Protein AF-A0A356J3W3-F1 (afdb_monomer_lite)

Foldseek 3Di:
DPPLLVLLCVLLQQDPPPVPDPDDDPPPVVVVVVVVVVVVVVVVVVVVVVVVVVVVVVVVVVVVVVVVVVVLVVVLLVPDDPVCNPDDVVVSVVVSVVVVVVVVVVVVVVVVVVVVVVVVVVVVVVVLLSVLSVVLSVVVCLFQPCLSVQLSVDDDSVVLSVVLCVVVVVQSNVCSVQSPNLSSVLSQQVSCVVVVHGGRGNPDPPDPRDDPVCPDDDDQPQVQDQPAQAEPVRLVVQLVVLVVCVSSVVDDPVSSVVNVVRSVVCVVVVSYD

Secondary structure (DSSP, 8-state):
--HHHHHHHIIIIIS-------------HHHHHHHHHHHHHHHHHHHHHHHHHHHHHHHHHHHHHHHHHHHHHHHHHHTS-HHHHTS-HHHHHHHHHHHHHHHHHHHHHHHHHHHHHHHHHHHHHHHHHHHHHHHHHHHHHHHSTTHHHHHHS-SHHHHHHHHHHHHHHHHHHHHHHTT-HHHHHHHHHHHHHHTT-PPP--S--S--PPPTT--S------TT-TT--B-HHHHHHHHHHHHHHHHTTSS-HHHHHHHHHHHHHHHHTT-B-

Sequence (273 aa):
MNEETQKAVEALGGGDASAKPMGGDAVDYKTECEKLQKQLQGERVESGRLKKANEENAALRKRLEELEARLGTEEALESLPENLRELPDDYKQGAAALAKHMVDKANAERDEKLREMEARFEADEKRRRVEAMGSFVRRIETSFPGFVASIGAGGDKQTAWANYQRHNAATIKAALADSDFDTLAYHIRQFYSSLGLDAPSGAQDGSAAPDPRSIGGGETHIPGGPGRTYTAEEYKRTLDEAQTKFQNHQLSYKDYSAICSELTNAYREGRVK

pLDDT: mean 72.52, std 14.23, range [31.94, 89.19]

Structure (mmCIF, N/CA/C/O backbone):
data_AF-A0A356J3W3-F1
#
_entry.id   AF-A0A356J3W3-F1
#
loop_
_atom_site.group_PDB
_atom_site.id
_atom_site.type_symbol
_atom_site.label_atom_id
_atom_site.label_alt_id
_atom_site.label_comp_id
_atom_site.label_asym_id
_atom_site.label_entity_id
_atom_site.label_seq_id
_atom_site.pdbx_PDB_ins_code
_atom_site.Cartn_x
_atom_site.Cartn_y
_atom_site.Cartn_z
_atom_site.occupancy
_atom_site.B_iso_or_equiv
_atom_site.auth_seq_id
_atom_site.auth_comp_id
_atom_site.auth_asym_id
_atom_site.auth_atom_id
_atom_site.pdbx_PDB_model_num
ATOM 1 N N . MET A 1 1 ? 12.428 -8.521 2.808 1.00 59.06 1 MET A N 1
ATOM 2 C CA . MET A 1 1 ? 12.835 -8.283 1.408 1.00 59.06 1 MET A CA 1
ATOM 3 C C . MET A 1 1 ? 14.267 -8.760 1.286 1.00 59.06 1 MET A C 1
ATOM 5 O O . MET A 1 1 ? 15.024 -8.469 2.202 1.00 59.06 1 MET A O 1
ATOM 9 N N . ASN A 1 2 ? 14.617 -9.553 0.267 1.00 76.62 2 ASN A N 1
ATOM 10 C CA . ASN A 1 2 ? 16.027 -9.890 0.038 1.00 76.62 2 ASN A CA 1
ATOM 11 C C . ASN A 1 2 ? 16.761 -8.620 -0.428 1.00 76.62 2 ASN A C 1
ATOM 13 O O . ASN A 1 2 ? 16.178 -7.837 -1.183 1.00 76.62 2 ASN A O 1
ATOM 17 N N . GLU A 1 3 ? 18.005 -8.416 0.007 1.00 77.31 3 GLU A N 1
ATOM 18 C CA . GLU A 1 3 ? 18.802 -7.221 -0.311 1.00 77.31 3 GLU A CA 1
ATOM 19 C C . GLU A 1 3 ? 18.925 -6.992 -1.822 1.00 77.31 3 GLU A C 1
ATOM 21 O O . GLU A 1 3 ? 18.935 -5.854 -2.280 1.00 77.31 3 GLU A O 1
ATOM 26 N N . GLU A 1 4 ? 18.962 -8.065 -2.611 1.00 77.94 4 GLU A N 1
ATOM 27 C CA . GLU A 1 4 ? 19.026 -7.997 -4.074 1.00 77.94 4 GLU A CA 1
ATOM 28 C C . GLU A 1 4 ? 17.754 -7.409 -4.692 1.00 77.94 4 GLU A C 1
ATOM 30 O O . GLU A 1 4 ? 17.826 -6.547 -5.564 1.00 77.94 4 GLU A O 1
ATOM 35 N N . THR A 1 5 ? 16.578 -7.828 -4.216 1.00 78.50 5 THR A N 1
ATOM 36 C CA . THR A 1 5 ? 15.293 -7.283 -4.676 1.00 78.50 5 THR A CA 1
ATOM 37 C C . THR A 1 5 ? 15.152 -5.824 -4.266 1.00 78.50 5 THR A C 1
ATOM 39 O O . THR A 1 5 ? 14.664 -5.015 -5.046 1.00 78.50 5 THR A O 1
ATOM 42 N N . GLN A 1 6 ? 15.613 -5.473 -3.066 1.00 81.06 6 GLN A N 1
ATOM 43 C CA . GLN A 1 6 ? 15.571 -4.096 -2.597 1.00 81.06 6 GLN A CA 1
ATOM 44 C C . GLN A 1 6 ? 16.473 -3.187 -3.440 1.00 81.06 6 GLN A C 1
ATOM 46 O O . GLN A 1 6 ? 16.004 -2.175 -3.955 1.00 81.06 6 GLN A O 1
ATOM 51 N N . LYS A 1 7 ? 17.726 -3.594 -3.674 1.00 82.19 7 LYS A N 1
ATOM 52 C CA . LYS A 1 7 ? 18.666 -2.869 -4.546 1.00 82.19 7 LYS A CA 1
ATOM 53 C C . LYS A 1 7 ? 18.136 -2.735 -5.974 1.00 82.19 7 LYS A C 1
ATOM 55 O O . LYS A 1 7 ? 18.299 -1.687 -6.591 1.00 82.19 7 LYS A O 1
ATOM 60 N N . ALA A 1 8 ? 17.470 -3.768 -6.491 1.00 80.56 8 ALA A N 1
ATOM 61 C CA . ALA A 1 8 ? 16.828 -3.728 -7.800 1.00 80.56 8 ALA A CA 1
ATOM 62 C C . ALA A 1 8 ? 15.691 -2.696 -7.862 1.00 80.56 8 ALA A C 1
ATOM 64 O O . ALA A 1 8 ? 15.640 -1.898 -8.793 1.00 80.56 8 ALA A O 1
ATOM 65 N N . VAL A 1 9 ? 14.804 -2.675 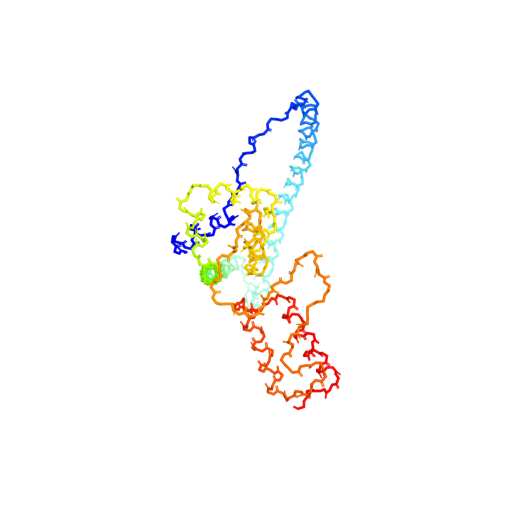-6.864 1.00 81.56 9 VAL A N 1
ATOM 66 C CA . VAL A 1 9 ? 13.698 -1.704 -6.781 1.00 81.56 9 VAL A CA 1
ATOM 67 C C . VAL A 1 9 ? 14.226 -0.279 -6.633 1.00 81.56 9 VAL A C 1
ATOM 69 O O . VAL A 1 9 ? 13.740 0.631 -7.304 1.00 81.56 9 VAL A O 1
ATOM 72 N N . GLU A 1 10 ? 15.251 -0.080 -5.807 1.00 83.81 10 GLU A N 1
ATOM 73 C CA . GLU A 1 10 ? 15.920 1.212 -5.645 1.00 83.81 10 GLU A CA 1
ATOM 74 C C . GLU A 1 10 ? 16.530 1.693 -6.969 1.00 83.81 10 GLU A C 1
ATOM 76 O O . GLU A 1 10 ? 16.280 2.828 -7.378 1.00 83.81 10 GLU A O 1
ATOM 81 N N . ALA A 1 11 ? 17.234 0.818 -7.696 1.00 80.12 11 ALA A N 1
ATOM 82 C CA . ALA A 1 11 ? 17.805 1.139 -9.004 1.00 80.12 11 ALA A CA 1
ATOM 83 C C . ALA A 1 11 ? 16.728 1.452 -10.062 1.00 80.12 11 ALA A C 1
ATOM 85 O O . ALA A 1 11 ? 16.891 2.361 -10.878 1.00 80.12 11 ALA A O 1
ATOM 86 N N . LEU A 1 12 ? 15.588 0.756 -10.022 1.00 80.62 12 LEU A N 1
ATOM 87 C CA . LEU A 1 12 ? 14.446 1.007 -10.909 1.00 80.62 12 LEU A CA 1
ATOM 88 C C . LEU A 1 12 ? 13.723 2.331 -10.613 1.00 80.62 12 LEU A C 1
ATOM 90 O O . LEU A 1 12 ? 12.981 2.807 -11.474 1.00 80.62 12 LEU A O 1
ATOM 94 N N . GLY A 1 13 ? 13.991 2.972 -9.470 1.00 73.94 13 GLY A N 1
ATOM 95 C CA . GLY A 1 13 ? 13.437 4.283 -9.098 1.00 73.94 13 GLY A CA 1
ATOM 96 C C . GLY A 1 13 ? 12.452 4.257 -7.932 1.00 73.94 13 GLY A C 1
ATOM 97 O O . GLY A 1 13 ? 11.776 5.258 -7.691 1.00 73.94 13 GLY A O 1
ATOM 98 N N . GLY A 1 14 ? 12.367 3.135 -7.213 1.00 62.94 14 GLY A N 1
ATOM 99 C CA . GLY A 1 14 ? 11.518 2.958 -6.032 1.00 62.94 14 GLY A CA 1
ATOM 100 C C . GLY A 1 14 ? 12.102 3.543 -4.743 1.00 62.94 14 GLY A C 1
ATOM 101 O O . GLY A 1 14 ? 11.434 3.525 -3.715 1.00 62.94 14 GLY A O 1
ATOM 102 N N . GLY A 1 15 ? 13.331 4.068 -4.782 1.00 54.34 15 GLY A N 1
ATOM 103 C CA . GLY A 1 15 ? 13.899 4.839 -3.677 1.00 54.34 15 GLY A CA 1
ATOM 104 C C . GLY A 1 15 ? 13.333 6.261 -3.622 1.00 54.34 15 GLY A C 1
ATOM 105 O O . GLY A 1 15 ? 12.956 6.836 -4.650 1.00 54.34 15 GLY A O 1
ATOM 106 N N . ASP A 1 16 ? 13.313 6.858 -2.428 1.00 40.72 16 ASP A N 1
ATOM 107 C CA . ASP A 1 16 ? 13.067 8.289 -2.250 1.00 40.72 16 ASP A CA 1
ATOM 108 C C . ASP A 1 16 ? 14.112 9.079 -3.040 1.00 40.72 16 ASP A C 1
ATOM 110 O O . ASP A 1 16 ? 15.229 9.335 -2.590 1.00 40.72 16 ASP A O 1
ATOM 114 N N . ALA A 1 17 ? 13.751 9.448 -4.268 1.00 40.31 17 ALA A N 1
ATOM 115 C CA . ALA A 1 17 ? 14.520 10.342 -5.113 1.00 40.31 17 ALA A CA 1
ATOM 116 C C . ALA A 1 17 ? 14.481 11.767 -4.537 1.00 40.31 17 ALA A C 1
ATOM 118 O O . ALA A 1 17 ? 13.942 12.688 -5.144 1.00 40.31 17 ALA A O 1
ATOM 119 N N . SER A 1 18 ? 15.116 11.958 -3.384 1.00 32.69 18 SER A N 1
ATOM 120 C CA . SER A 1 18 ? 15.632 13.238 -2.902 1.00 32.69 18 SER A CA 1
ATOM 121 C C . SER A 1 18 ? 16.939 13.556 -3.632 1.00 32.69 18 SER A C 1
ATOM 123 O O . SER A 1 18 ? 17.947 13.920 -3.027 1.00 32.69 18 SER A O 1
ATOM 125 N N . ALA A 1 19 ? 16.962 13.379 -4.954 1.00 35.72 19 ALA A N 1
ATOM 126 C CA . ALA A 1 19 ? 18.043 13.885 -5.777 1.00 35.72 19 ALA A CA 1
ATOM 127 C C . ALA A 1 19 ? 17.831 15.397 -5.883 1.00 35.72 19 ALA A C 1
ATOM 129 O O . ALA A 1 19 ? 17.005 15.862 -6.667 1.00 35.72 19 ALA A O 1
ATOM 130 N N . LYS A 1 20 ? 18.549 16.157 -5.046 1.00 35.97 20 LYS A N 1
ATOM 131 C CA . LYS A 1 20 ? 18.616 17.620 -5.138 1.00 35.97 20 LYS A CA 1
ATOM 132 C C . LYS A 1 20 ? 18.830 18.019 -6.606 1.00 35.97 20 LYS A C 1
ATOM 134 O O . LYS A 1 20 ? 19.812 17.559 -7.199 1.00 35.97 20 LYS A O 1
ATOM 139 N N . PRO A 1 21 ? 17.971 18.866 -7.196 1.00 36.59 21 PRO A N 1
ATOM 140 C CA . PRO A 1 21 ? 18.259 19.433 -8.499 1.00 36.59 21 PRO A CA 1
ATOM 141 C C . PRO A 1 21 ? 19.445 20.390 -8.336 1.00 36.59 21 PRO A C 1
ATOM 143 O O . PRO A 1 21 ? 19.318 21.471 -7.769 1.00 36.59 21 PRO A O 1
ATOM 146 N N . MET A 1 22 ? 20.626 19.976 -8.793 1.00 41.28 22 MET A N 1
ATOM 147 C CA . MET A 1 22 ? 21.671 20.923 -9.166 1.00 41.28 22 MET A CA 1
ATOM 148 C C . MET A 1 22 ? 21.382 21.363 -10.599 1.00 41.28 22 MET A C 1
ATOM 150 O O . MET A 1 22 ? 21.619 20.613 -11.542 1.00 41.28 22 MET A O 1
ATOM 154 N N . GLY A 1 23 ? 20.833 22.563 -10.742 1.00 33.72 23 GLY A N 1
ATOM 155 C CA . GLY A 1 23 ? 20.595 23.215 -12.023 1.00 33.72 23 GLY A CA 1
ATOM 156 C C . GLY A 1 23 ? 20.325 24.687 -11.766 1.00 33.72 23 GLY A C 1
ATOM 157 O O . GLY A 1 23 ? 19.268 25.033 -11.250 1.00 33.72 23 GLY A O 1
ATOM 158 N N . GLY A 1 24 ? 21.329 25.523 -12.026 1.00 39.91 24 GLY A N 1
ATOM 159 C CA . GLY A 1 24 ? 21.256 26.963 -11.844 1.00 39.91 24 GLY A CA 1
ATOM 160 C C . GLY A 1 24 ? 20.416 27.611 -12.934 1.00 39.91 24 GLY A C 1
ATOM 161 O O . GLY A 1 24 ? 20.859 27.698 -14.072 1.00 39.91 24 GLY A O 1
ATOM 162 N N . ASP A 1 25 ? 19.255 28.114 -12.538 1.00 42.75 25 ASP A N 1
ATOM 163 C CA . ASP A 1 25 ? 18.672 29.316 -13.119 1.00 42.75 25 ASP A CA 1
ATOM 164 C C . ASP A 1 25 ? 18.827 30.437 -12.090 1.00 42.75 25 ASP A C 1
ATOM 166 O O . ASP A 1 25 ? 18.760 30.202 -10.880 1.00 42.75 25 ASP A O 1
ATOM 170 N N . ALA A 1 26 ? 19.096 31.658 -12.552 1.00 48.53 26 ALA A N 1
ATOM 171 C CA . ALA A 1 26 ? 19.192 32.826 -11.687 1.00 48.53 26 ALA A CA 1
ATOM 172 C C . ALA A 1 26 ? 17.806 33.136 -11.105 1.00 48.53 26 ALA A C 1
ATOM 174 O O . ALA A 1 26 ? 17.016 33.876 -11.689 1.00 48.53 26 ALA A O 1
ATOM 175 N N . VAL A 1 27 ? 17.501 32.523 -9.962 1.00 55.53 27 VAL A N 1
ATOM 176 C CA . VAL A 1 27 ? 16.286 32.798 -9.206 1.00 55.53 27 VAL A CA 1
ATOM 177 C C . VAL A 1 27 ? 16.363 34.232 -8.695 1.00 55.53 27 VAL A C 1
ATOM 179 O O . VAL A 1 27 ? 17.336 34.631 -8.054 1.00 55.53 27 VAL A O 1
ATOM 182 N N . ASP A 1 28 ? 15.343 35.029 -8.997 1.00 63.25 28 ASP A N 1
ATOM 183 C CA . ASP A 1 28 ? 15.196 36.370 -8.443 1.00 63.25 28 ASP A CA 1
ATOM 184 C C . ASP A 1 28 ? 14.804 36.258 -6.959 1.00 63.25 28 ASP A C 1
ATOM 186 O O . ASP A 1 28 ? 13.626 36.282 -6.585 1.00 63.25 28 ASP A O 1
ATOM 190 N N . TYR A 1 29 ? 15.825 36.072 -6.114 1.00 62.09 29 TYR A N 1
ATOM 191 C CA . TYR A 1 29 ? 15.727 35.795 -4.676 1.00 62.09 29 TYR A CA 1
ATOM 192 C C . TYR A 1 29 ? 14.842 36.790 -3.922 1.00 62.09 29 TYR A C 1
ATOM 194 O O . TYR A 1 29 ? 14.273 36.451 -2.888 1.00 62.09 29 TYR A O 1
ATOM 202 N N . LYS A 1 30 ? 14.693 38.019 -4.422 1.00 70.44 30 LYS A N 1
ATOM 203 C CA . LYS A 1 30 ? 13.834 39.027 -3.797 1.00 70.44 30 LYS A CA 1
ATOM 204 C C . LYS A 1 30 ? 12.355 38.660 -3.928 1.00 70.44 30 LYS A C 1
ATOM 206 O O . LYS A 1 30 ? 11.625 38.670 -2.939 1.00 70.44 30 LYS A O 1
ATOM 211 N N . THR A 1 31 ? 11.939 38.263 -5.126 1.00 70.56 31 THR A N 1
ATOM 212 C CA . THR A 1 31 ? 10.562 37.851 -5.417 1.00 70.56 31 THR A CA 1
ATOM 213 C C . THR A 1 31 ? 10.220 36.527 -4.724 1.00 70.56 31 THR A C 1
ATOM 215 O O . THR A 1 31 ? 9.091 36.328 -4.268 1.00 70.56 31 THR A O 1
ATOM 218 N N . GLU A 1 32 ? 11.192 35.623 -4.599 1.00 70.50 32 GLU A N 1
ATOM 219 C CA . GLU A 1 32 ? 11.022 34.359 -3.878 1.00 70.50 32 GLU A CA 1
ATOM 220 C C . GLU A 1 32 ? 10.938 34.562 -2.356 1.00 70.50 32 GLU A C 1
ATOM 222 O O . GLU A 1 32 ? 10.028 34.030 -1.721 1.00 70.50 32 GLU A O 1
ATOM 227 N N . CYS A 1 33 ? 11.786 35.420 -1.776 1.00 70.31 33 CYS A N 1
ATOM 228 C CA . CYS A 1 33 ? 11.699 35.807 -0.365 1.00 70.31 33 CYS A CA 1
ATOM 229 C C . CYS A 1 33 ? 10.350 36.456 -0.022 1.00 70.31 33 CYS A C 1
ATOM 231 O O . CYS A 1 33 ? 9.749 36.112 0.994 1.00 70.31 33 CYS A O 1
ATOM 233 N N . GLU A 1 34 ? 9.829 37.349 -0.869 1.00 74.62 34 GLU A N 1
ATOM 234 C CA . GLU A 1 34 ? 8.516 37.976 -0.653 1.00 74.62 34 GLU A CA 1
ATOM 235 C C . GLU A 1 34 ? 7.359 36.963 -0.741 1.00 74.62 34 GLU A C 1
ATOM 237 O O . GLU A 1 34 ? 6.393 37.049 0.027 1.00 74.62 34 GLU A O 1
ATOM 242 N N . LYS A 1 35 ? 7.451 35.970 -1.638 1.00 73.44 35 LYS A N 1
ATOM 243 C CA . LYS A 1 35 ? 6.482 34.863 -1.720 1.00 73.44 35 LYS A CA 1
ATOM 244 C C . LYS A 1 35 ? 6.533 33.975 -0.478 1.00 73.44 35 LYS A C 1
ATOM 246 O O . LYS A 1 35 ? 5.482 33.710 0.106 1.00 73.44 35 LYS A O 1
ATOM 251 N N . LEU A 1 36 ? 7.729 33.583 -0.041 1.00 77.50 36 LEU A N 1
ATOM 252 C CA . LEU A 1 36 ? 7.935 32.774 1.163 1.00 77.50 36 LEU A CA 1
ATOM 253 C C . LEU A 1 36 ? 7.466 33.507 2.425 1.00 77.50 36 LEU A C 1
ATOM 255 O O . LEU A 1 36 ? 6.860 32.904 3.305 1.00 77.50 36 LEU A O 1
ATOM 259 N N . GLN A 1 37 ? 7.661 34.825 2.501 1.00 78.12 37 GLN A N 1
ATOM 260 C CA . GLN A 1 37 ? 7.204 35.627 3.635 1.00 78.12 37 GLN A CA 1
ATOM 261 C C . GLN A 1 37 ? 5.670 35.722 3.698 1.00 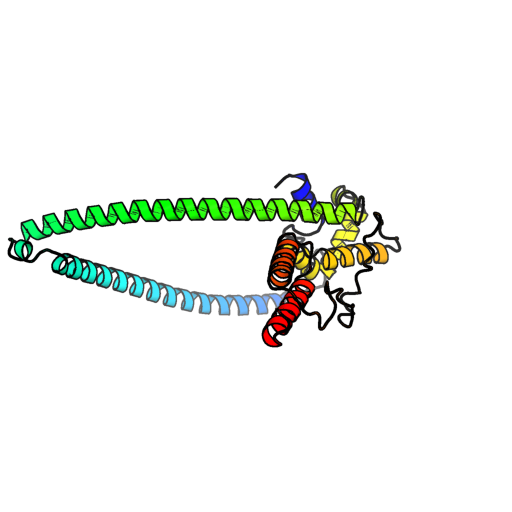78.12 37 GLN A C 1
ATOM 263 O O . GLN A 1 37 ? 5.092 35.626 4.783 1.00 78.12 37 GLN A O 1
ATOM 268 N N . LYS A 1 38 ? 4.994 35.838 2.545 1.00 80.88 38 LYS A N 1
ATOM 269 C CA . LYS A 1 38 ? 3.524 35.768 2.466 1.00 80.88 38 LYS A CA 1
ATOM 270 C C . LYS A 1 38 ? 2.993 34.379 2.825 1.00 80.88 38 LYS A C 1
ATOM 272 O O . LYS A 1 38 ? 1.999 34.290 3.544 1.00 80.88 38 LYS A O 1
ATOM 277 N N . GLN A 1 39 ? 3.657 33.316 2.372 1.00 76.75 39 GLN A N 1
ATOM 278 C CA . GLN A 1 39 ? 3.304 31.939 2.733 1.00 76.75 39 GLN A CA 1
ATOM 279 C C . GLN A 1 39 ? 3.456 31.701 4.239 1.00 76.75 39 GLN A C 1
ATOM 281 O O . GLN A 1 39 ? 2.505 31.260 4.876 1.00 76.75 39 GLN A O 1
ATOM 286 N N . LEU A 1 40 ? 4.574 32.125 4.835 1.00 78.06 40 LEU A N 1
ATOM 287 C CA . LEU A 1 40 ? 4.813 32.024 6.277 1.00 78.06 40 LEU A CA 1
ATOM 288 C C . LEU A 1 40 ? 3.749 32.770 7.098 1.00 78.06 40 LEU A C 1
ATOM 290 O O . LEU A 1 40 ? 3.340 32.321 8.169 1.00 78.06 40 LEU A O 1
ATOM 294 N N . GLN A 1 41 ? 3.286 33.924 6.615 1.00 81.06 41 GLN A N 1
ATOM 295 C CA . GLN A 1 41 ? 2.232 34.676 7.290 1.00 81.06 41 GLN A CA 1
ATOM 296 C C . GLN A 1 41 ? 0.864 33.986 7.178 1.00 81.06 41 GLN A C 1
ATOM 298 O O . GLN A 1 41 ? 0.125 33.964 8.163 1.00 81.06 41 GLN A O 1
ATOM 303 N N . GLY A 1 42 ? 0.556 33.375 6.029 1.00 81.12 42 GLY A N 1
ATOM 304 C CA . GLY A 1 42 ? -0.631 32.533 5.855 1.00 81.12 42 GLY A CA 1
ATOM 305 C C . GLY A 1 42 ? -0.616 31.308 6.773 1.00 81.12 42 GLY A C 1
ATOM 306 O O . GLY A 1 42 ? -1.587 31.057 7.486 1.00 81.12 42 GLY A O 1
ATOM 307 N N . GLU A 1 43 ? 0.516 30.610 6.845 1.00 75.38 43 GLU A N 1
ATOM 308 C CA . GLU A 1 43 ? 0.701 29.440 7.712 1.00 75.38 43 GLU A CA 1
ATOM 309 C C . GLU A 1 43 ? 0.575 29.778 9.200 1.00 75.38 43 GLU A C 1
ATOM 311 O O . GLU A 1 43 ? 0.021 28.994 9.965 1.00 75.38 43 GLU A O 1
ATOM 316 N N . ARG A 1 44 ? 1.021 30.963 9.636 1.00 83.00 44 ARG A N 1
ATOM 317 C CA . ARG A 1 44 ? 0.836 31.411 11.029 1.00 83.00 44 ARG A CA 1
ATOM 318 C C . ARG A 1 44 ? -0.633 31.610 11.394 1.00 83.00 44 ARG A C 1
ATOM 320 O O . ARG A 1 44 ? -1.032 31.263 12.505 1.00 83.00 44 ARG A O 1
ATOM 327 N N . VAL A 1 45 ? -1.433 32.163 10.482 1.00 86.00 45 VAL A N 1
ATOM 328 C CA . VAL A 1 45 ? -2.879 32.330 10.697 1.00 86.00 45 VAL A CA 1
ATOM 329 C C . VAL A 1 45 ? -3.558 30.965 10.751 1.00 86.00 45 VAL A C 1
ATOM 331 O O . VAL A 1 45 ? -4.348 30.715 11.663 1.00 86.00 45 VAL A O 1
ATOM 334 N N . GLU A 1 46 ? -3.204 30.065 9.835 1.00 78.94 46 GLU A N 1
ATOM 335 C CA . GLU A 1 46 ? -3.766 28.714 9.797 1.00 78.94 46 GLU A CA 1
ATOM 336 C C . GLU A 1 46 ? -3.359 27.890 11.027 1.00 78.94 46 GLU A C 1
ATOM 338 O O . GLU A 1 46 ? -4.200 27.251 11.651 1.00 78.94 46 GLU A O 1
ATOM 343 N N . SER A 1 47 ? -2.108 28.006 11.478 1.00 79.19 47 SER A N 1
ATOM 344 C CA . SER A 1 47 ? -1.629 27.418 12.734 1.00 79.19 47 SER A CA 1
ATOM 345 C C . SER A 1 47 ? -2.425 27.922 13.945 1.00 79.19 47 SER A C 1
ATOM 347 O O . SER A 1 47 ? -2.790 27.135 14.820 1.00 79.19 47 SER A O 1
ATOM 349 N N . GLY A 1 48 ? -2.775 29.213 13.978 1.00 85.00 48 GLY A N 1
ATOM 350 C CA . GLY A 1 48 ? -3.643 29.781 15.011 1.00 85.00 48 GLY A CA 1
ATOM 351 C C . GLY A 1 48 ? -5.066 29.210 14.987 1.00 85.00 48 GLY A C 1
ATOM 352 O O . GLY A 1 48 ? -5.618 28.889 16.042 1.00 85.00 48 GLY A O 1
ATOM 353 N N . ARG A 1 49 ? -5.651 29.029 13.794 1.00 85.69 49 ARG A N 1
ATOM 354 C CA . ARG A 1 49 ? -6.976 28.400 13.632 1.00 85.69 49 ARG A CA 1
ATOM 355 C C . ARG A 1 49 ? -6.954 26.933 1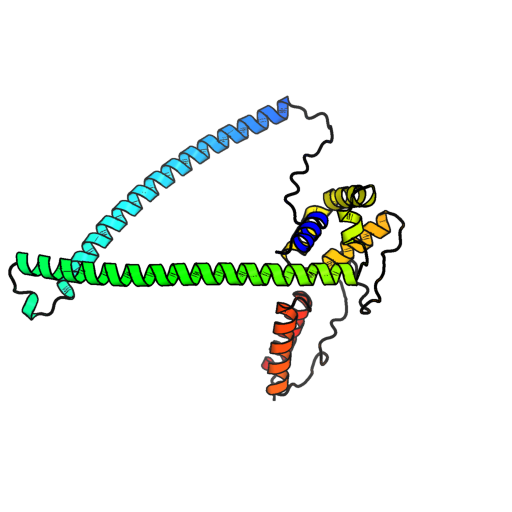4.045 1.00 85.69 49 ARG A C 1
ATOM 357 O O . ARG A 1 49 ? -7.830 26.511 14.796 1.00 85.69 49 ARG A O 1
ATOM 364 N N . LEU A 1 50 ? -5.933 26.191 13.625 1.00 81.56 50 LEU A N 1
ATOM 365 C CA . LEU A 1 50 ? -5.728 24.794 14.001 1.00 81.56 50 LEU A CA 1
ATOM 366 C C . LEU A 1 50 ? -5.548 24.637 15.509 1.00 81.56 50 LEU A C 1
ATOM 368 O O . LEU A 1 50 ? -6.140 23.737 16.096 1.00 81.56 50 LEU A O 1
ATOM 372 N N . LYS A 1 51 ? -4.801 25.534 16.162 1.00 88.56 51 LYS A N 1
ATOM 373 C CA . LYS A 1 51 ? -4.649 25.514 17.621 1.00 88.56 51 LYS A CA 1
ATOM 374 C C . LYS A 1 51 ? -5.993 25.686 18.329 1.00 88.56 51 LYS A C 1
ATOM 376 O O . LYS A 1 51 ? -6.304 24.898 19.216 1.00 88.56 51 LYS A O 1
ATOM 381 N N . LYS A 1 52 ? -6.814 26.647 17.894 1.00 88.06 52 LYS A N 1
ATOM 382 C CA . LYS A 1 52 ? -8.158 26.855 18.451 1.00 88.06 52 LYS A CA 1
ATOM 383 C C . LYS A 1 52 ? -9.069 25.642 18.223 1.00 88.06 52 LYS A C 1
ATOM 385 O O . LYS A 1 52 ? -9.720 25.186 19.155 1.00 88.06 52 LYS A O 1
ATOM 390 N N . ALA A 1 53 ? -9.067 25.075 17.016 1.00 81.75 53 ALA A N 1
ATOM 391 C CA . ALA A 1 53 ? -9.829 23.864 16.708 1.00 81.75 53 ALA A CA 1
ATOM 392 C C . ALA A 1 53 ? -9.353 22.645 17.523 1.00 81.75 53 ALA A C 1
ATOM 394 O O . ALA A 1 53 ? -10.151 21.773 17.869 1.00 81.75 53 ALA A O 1
ATOM 395 N N . ASN A 1 54 ? -8.060 22.578 17.850 1.00 84.38 54 ASN A N 1
ATOM 396 C CA . ASN A 1 54 ? -7.497 21.525 18.691 1.00 84.38 54 ASN A CA 1
ATOM 397 C C . ASN A 1 54 ? -7.893 21.699 20.168 1.00 84.38 54 ASN A C 1
ATOM 399 O O . ASN A 1 54 ? -8.243 20.726 20.830 1.00 84.38 54 ASN A O 1
ATOM 403 N N . GLU A 1 55 ? -7.908 22.934 20.675 1.00 87.94 55 GLU A N 1
ATOM 404 C CA . GLU A 1 55 ? -8.413 23.260 22.017 1.00 87.94 55 GLU A CA 1
ATOM 405 C C . GLU A 1 55 ? -9.914 22.937 22.151 1.00 87.94 55 GLU A C 1
ATOM 407 O O . GLU A 1 55 ? -10.331 22.327 23.137 1.00 87.94 55 GLU A O 1
ATOM 412 N N . GLU A 1 56 ? -10.722 23.259 21.135 1.00 87.88 56 GLU A N 1
ATOM 413 C CA . GLU A 1 56 ? -12.147 22.899 21.081 1.00 87.88 56 GLU A CA 1
ATOM 414 C C . GLU A 1 56 ? -12.352 21.374 21.021 1.00 87.88 56 GLU A C 1
ATOM 416 O O . GLU A 1 56 ? -13.189 20.836 21.749 1.00 87.88 56 GLU A O 1
ATOM 421 N N . ASN A 1 57 ? -11.547 20.653 20.233 1.00 81.44 57 ASN A N 1
ATOM 422 C CA . ASN A 1 57 ? -11.565 19.186 20.207 1.00 81.44 57 ASN A CA 1
ATOM 423 C C . ASN A 1 57 ? -11.198 18.572 21.562 1.00 81.44 57 ASN A C 1
ATOM 425 O O . ASN A 1 57 ? -11.848 17.623 22.001 1.00 81.44 57 ASN A O 1
ATOM 429 N N . ALA A 1 58 ? -10.185 19.105 22.247 1.00 87.19 58 ALA A N 1
ATOM 430 C CA . ALA A 1 58 ? -9.803 18.637 23.576 1.00 87.19 58 ALA A CA 1
ATOM 431 C C . ALA A 1 58 ? -10.934 18.852 24.599 1.00 87.19 58 ALA A C 1
ATOM 433 O O . ALA A 1 58 ? -11.225 17.960 25.397 1.00 87.19 58 ALA A O 1
ATOM 434 N N . ALA A 1 59 ? -11.623 19.996 24.541 1.00 87.44 59 ALA A N 1
ATOM 435 C CA . ALA A 1 59 ? -12.769 20.281 25.404 1.00 87.44 59 ALA A CA 1
ATOM 436 C C . ALA A 1 59 ? -13.965 19.350 25.129 1.00 87.44 59 ALA A C 1
ATOM 438 O O . ALA A 1 59 ? -14.623 18.896 26.067 1.00 87.44 59 ALA A O 1
ATOM 439 N N . LEU A 1 60 ? -14.237 19.037 23.858 1.00 85.94 60 LEU A N 1
ATOM 440 C CA . LEU A 1 60 ? -15.291 18.095 23.472 1.00 85.94 60 LEU A CA 1
ATOM 441 C C . LEU A 1 60 ? -14.977 16.664 23.914 1.00 85.94 60 LEU A C 1
ATOM 443 O O . LEU A 1 60 ? -15.864 15.996 24.439 1.00 85.94 60 LEU A O 1
ATOM 447 N N . ARG A 1 61 ? -13.723 16.216 23.780 1.00 84.25 61 ARG A N 1
ATOM 448 C CA . ARG A 1 61 ? -13.283 14.900 24.275 1.00 84.25 61 ARG A CA 1
ATOM 449 C C . ARG A 1 61 ? -13.496 14.760 25.776 1.00 84.25 61 ARG A C 1
ATOM 451 O O . ARG A 1 61 ? -14.060 13.767 26.209 1.00 84.25 61 ARG A O 1
ATOM 458 N N . LYS A 1 62 ? -13.143 15.788 26.553 1.00 87.50 62 LYS A N 1
ATOM 459 C CA . LYS A 1 62 ? -13.374 15.785 28.002 1.00 87.50 62 LYS A CA 1
ATOM 460 C C . LYS A 1 62 ? -14.866 15.702 28.357 1.00 87.50 62 LYS A C 1
ATOM 462 O O . LYS A 1 62 ? -15.240 14.982 29.272 1.00 87.50 62 LYS A O 1
ATOM 467 N N . ARG A 1 63 ? -15.731 16.411 27.620 1.00 86.06 63 ARG A N 1
ATOM 468 C CA . ARG A 1 63 ? -17.191 16.315 27.807 1.00 86.06 63 ARG A CA 1
ATOM 469 C C . ARG A 1 63 ? -17.747 14.941 27.443 1.00 86.06 63 ARG A C 1
ATOM 471 O O . ARG A 1 63 ? -18.657 14.481 28.121 1.00 86.06 63 ARG A O 1
ATOM 478 N N . LEU A 1 64 ? -17.235 14.315 26.383 1.00 82.62 64 LEU A N 1
ATOM 479 C CA . LEU A 1 64 ? -17.617 12.951 26.016 1.00 82.62 64 LEU A CA 1
ATOM 480 C C . LEU A 1 64 ? -17.224 11.967 27.115 1.00 82.62 64 LEU A C 1
ATOM 482 O O . LEU A 1 64 ? -18.072 11.207 27.557 1.00 82.62 64 LEU A O 1
ATOM 486 N N . GLU A 1 65 ? -16.003 12.069 27.634 1.00 83.31 65 GLU A N 1
ATOM 487 C CA . GLU A 1 65 ? -15.509 11.215 28.718 1.00 83.31 65 GLU A CA 1
ATOM 488 C C . GLU A 1 65 ? -16.342 11.379 30.008 1.00 83.31 65 GLU A C 1
ATOM 490 O O . GLU A 1 65 ? -16.697 10.397 30.659 1.00 83.31 65 GLU A O 1
ATOM 495 N N . GLU A 1 66 ? -16.746 12.610 30.352 1.00 84.06 66 GLU A N 1
ATOM 496 C CA . GLU A 1 66 ? -17.656 12.878 31.479 1.00 84.06 66 GLU A CA 1
ATOM 497 C C . GLU A 1 66 ? -19.067 12.295 31.264 1.00 84.06 66 GLU A C 1
ATOM 499 O O . GLU A 1 66 ? -19.688 11.815 32.218 1.00 84.06 66 GLU A O 1
ATOM 504 N N . LEU A 1 67 ? -19.591 12.336 30.035 1.00 79.38 67 LEU A N 1
ATOM 505 C CA . LEU A 1 67 ? -20.906 11.780 29.697 1.00 79.38 67 LEU A CA 1
ATOM 506 C C . LEU A 1 67 ? -20.886 10.250 29.650 1.00 79.38 67 LEU A C 1
ATOM 508 O O . LEU A 1 67 ? -21.793 9.627 30.194 1.00 79.38 67 LEU A O 1
ATOM 512 N N . GLU A 1 68 ? -19.851 9.646 29.071 1.00 77.38 68 GLU A N 1
ATOM 513 C CA . GLU A 1 68 ? -19.651 8.193 29.044 1.00 77.38 68 GLU A CA 1
ATOM 514 C C . GLU A 1 68 ? -19.465 7.632 30.455 1.00 77.38 68 GLU A C 1
ATOM 516 O O . GLU A 1 68 ? -20.047 6.601 30.788 1.00 77.38 68 GLU A O 1
ATOM 521 N N . ALA A 1 69 ? -18.738 8.337 31.329 1.00 73.38 69 ALA A N 1
ATOM 522 C CA . ALA A 1 69 ? -18.609 7.947 32.730 1.00 73.38 69 ALA A CA 1
ATOM 523 C C . ALA A 1 69 ? -19.964 7.945 33.460 1.00 73.38 69 ALA A C 1
ATOM 525 O O . ALA A 1 69 ? -20.224 7.040 34.252 1.00 73.38 69 ALA A O 1
ATOM 526 N N . ARG A 1 70 ? -20.837 8.925 33.185 1.00 74.38 70 ARG A N 1
ATOM 527 C CA . ARG A 1 70 ? -22.197 8.974 33.749 1.00 74.38 70 ARG A CA 1
ATOM 528 C C . ARG A 1 70 ? -23.093 7.873 33.193 1.00 74.38 70 ARG A C 1
ATOM 530 O O . ARG A 1 70 ? -23.736 7.175 33.974 1.00 74.38 70 ARG A O 1
ATOM 537 N N . LEU A 1 71 ? -23.087 7.683 31.875 1.00 73.31 71 LEU A N 1
ATOM 538 C CA . LEU A 1 71 ? -23.880 6.644 31.223 1.00 73.31 71 LEU A CA 1
ATOM 539 C C . LEU A 1 71 ? -23.473 5.253 31.728 1.00 73.31 71 LEU A C 1
ATOM 541 O O . LEU A 1 71 ? -24.322 4.472 32.138 1.00 73.31 71 LEU A O 1
ATOM 545 N N . GLY A 1 72 ? -22.166 4.989 31.825 1.00 69.75 72 GLY A N 1
ATOM 546 C CA . GLY A 1 72 ? -21.643 3.733 32.357 1.00 69.75 72 GLY A CA 1
ATOM 547 C C . GLY A 1 72 ? -22.031 3.482 33.818 1.00 69.75 72 GLY A C 1
ATOM 548 O O . GLY A 1 72 ? -22.225 2.333 34.204 1.00 69.75 72 GLY A O 1
ATOM 549 N N . THR A 1 73 ? -22.192 4.528 34.640 1.00 70.38 73 THR A N 1
ATOM 550 C CA . THR A 1 73 ? -22.716 4.367 36.009 1.00 70.38 73 THR A CA 1
ATOM 551 C C . THR A 1 73 ? -24.215 4.078 36.048 1.00 70.38 73 THR A C 1
ATOM 553 O O . THR A 1 73 ? -24.641 3.266 36.865 1.00 70.38 73 THR A O 1
ATOM 556 N N . GLU A 1 74 ? -25.010 4.692 35.172 1.00 69.56 74 GLU A N 1
ATOM 557 C CA . GLU A 1 74 ? -26.457 4.455 35.093 1.00 69.56 74 GLU A CA 1
ATOM 558 C C . GLU A 1 74 ? -26.765 3.058 34.533 1.00 69.56 74 GLU A C 1
ATOM 560 O O . GLU A 1 74 ? -27.520 2.306 35.148 1.00 69.56 74 GLU A O 1
ATOM 565 N N . GLU A 1 75 ? -26.097 2.645 33.453 1.00 70.75 75 GLU A N 1
ATOM 566 C CA . GLU A 1 75 ? -26.235 1.303 32.870 1.00 70.75 75 GLU A CA 1
ATOM 567 C C . GLU A 1 75 ? -25.741 0.203 33.827 1.00 70.75 75 GLU A C 1
ATOM 569 O O . GLU A 1 75 ? -26.341 -0.873 33.922 1.00 70.75 75 GLU A O 1
ATOM 574 N N . ALA A 1 76 ? -24.680 0.462 34.601 1.00 61.22 76 ALA A N 1
ATOM 575 C CA . ALA A 1 76 ? -24.219 -0.460 35.641 1.00 61.22 76 ALA A CA 1
ATOM 576 C C . ALA A 1 76 ? -25.236 -0.615 36.785 1.00 61.22 76 ALA A C 1
ATOM 578 O O . ALA A 1 76 ? -25.338 -1.692 37.369 1.00 61.22 76 ALA A O 1
ATOM 579 N N . LEU A 1 77 ? -26.005 0.431 37.105 1.00 62.34 77 LEU A N 1
ATOM 580 C CA . LEU A 1 77 ? -27.072 0.366 38.106 1.00 62.34 77 LEU A CA 1
ATOM 581 C C . LEU A 1 77 ? -28.338 -0.307 37.555 1.00 62.34 77 LEU A C 1
ATOM 583 O O . LEU A 1 77 ? -29.005 -1.051 38.279 1.00 62.34 77 LEU A O 1
ATOM 587 N N . GLU A 1 78 ? -28.660 -0.095 36.278 1.00 65.94 78 GLU A N 1
ATOM 588 C CA . GLU A 1 78 ? -29.806 -0.733 35.626 1.00 65.94 78 GLU A CA 1
ATOM 589 C C . GLU A 1 78 ? -29.585 -2.219 35.334 1.00 65.94 78 GLU A C 1
ATOM 591 O O . GLU A 1 78 ? -30.531 -2.998 35.449 1.00 65.94 78 GLU A O 1
ATOM 596 N N . SER A 1 79 ? -28.358 -2.636 35.024 1.00 63.06 79 SER A N 1
ATOM 597 C CA . SER A 1 79 ? -28.018 -4.042 34.759 1.00 63.06 79 SER A CA 1
ATOM 598 C C . SER A 1 79 ? -27.946 -4.920 36.017 1.00 63.06 79 SER A C 1
ATOM 600 O O . SER A 1 79 ? -27.795 -6.140 35.905 1.00 63.06 79 SER A O 1
ATOM 602 N N . LEU A 1 80 ? -28.098 -4.340 37.216 1.00 58.66 80 LEU A N 1
ATOM 603 C CA . LEU A 1 80 ? -28.196 -5.108 38.456 1.00 58.66 80 LEU A CA 1
ATOM 604 C C . LEU A 1 80 ? -29.550 -5.847 38.546 1.00 58.66 80 LEU A C 1
ATOM 606 O O . LEU A 1 80 ? -30.599 -5.222 38.369 1.00 58.66 80 LEU A O 1
ATOM 610 N N . PRO A 1 81 ? -29.550 -7.153 38.887 1.00 62.81 81 PRO A N 1
ATOM 611 C CA . PRO A 1 81 ? -30.756 -7.917 39.217 1.00 62.81 81 PRO A CA 1
ATOM 612 C C . PRO A 1 81 ? -31.638 -7.190 40.246 1.00 62.81 81 PRO A C 1
ATOM 614 O O . PRO A 1 81 ? -31.106 -6.586 41.178 1.00 62.81 81 PRO A O 1
ATOM 617 N N . GLU A 1 82 ? -32.970 -7.269 40.126 1.00 64.06 82 GLU A N 1
ATOM 618 C CA . GLU A 1 82 ? -33.927 -6.530 40.984 1.00 64.06 82 GLU A CA 1
ATOM 619 C C . GLU A 1 82 ? -33.653 -6.699 42.488 1.00 64.06 82 GLU A C 1
ATOM 621 O O . GLU A 1 82 ? -33.661 -5.739 43.251 1.00 64.06 82 GLU A O 1
ATOM 626 N N . ASN A 1 83 ? -33.289 -7.908 42.896 1.00 63.53 83 ASN A N 1
ATOM 627 C CA . ASN A 1 83 ? -32.922 -8.303 44.254 1.00 63.53 83 ASN A CA 1
ATOM 628 C C . ASN A 1 83 ? -31.620 -7.663 44.791 1.00 63.53 83 ASN A C 1
ATOM 630 O O . ASN A 1 83 ? -31.352 -7.746 45.987 1.00 63.53 83 ASN A O 1
ATOM 634 N N . LEU A 1 84 ? -30.816 -7.011 43.944 1.00 57.88 84 LEU A N 1
ATOM 635 C CA . LEU A 1 84 ? -29.629 -6.235 44.328 1.00 57.88 84 LEU A CA 1
ATOM 636 C C . LEU A 1 84 ? -29.864 -4.712 44.243 1.00 57.88 84 LEU A C 1
ATOM 638 O O . LEU A 1 84 ? -29.066 -3.943 44.782 1.00 57.88 84 LEU A O 1
ATOM 642 N N . ARG A 1 85 ? -30.976 -4.255 43.641 1.00 60.28 85 ARG A N 1
ATOM 643 C CA . ARG A 1 85 ? -31.353 -2.827 43.583 1.00 60.28 85 ARG A CA 1
ATOM 644 C C . ARG A 1 85 ? -31.821 -2.260 44.927 1.00 60.28 85 ARG A C 1
ATOM 646 O O . ARG A 1 85 ? -31.790 -1.046 45.099 1.00 60.28 85 ARG A O 1
ATOM 653 N N . GLU A 1 86 ? -32.180 -3.099 45.895 1.00 63.09 86 GLU A N 1
ATOM 654 C CA . GLU A 1 86 ? -32.616 -2.672 47.239 1.00 63.09 86 GLU A CA 1
ATOM 655 C C . GLU A 1 86 ? -31.504 -2.711 48.303 1.00 63.09 86 GLU A C 1
ATOM 657 O O . GLU A 1 86 ? -31.716 -2.296 49.441 1.00 63.09 86 GLU A O 1
ATOM 662 N N . LEU A 1 87 ? -30.296 -3.170 47.954 1.00 61.44 87 LEU A N 1
ATOM 663 C CA . LEU A 1 87 ? -29.168 -3.193 48.891 1.00 61.44 87 LEU A CA 1
ATOM 664 C C . LEU A 1 87 ? -28.682 -1.775 49.255 1.00 61.44 87 LEU A C 1
ATOM 666 O O . LEU A 1 87 ? -28.786 -0.864 48.426 1.00 61.44 87 LEU A O 1
ATOM 670 N N . PRO A 1 88 ? -28.100 -1.584 50.456 1.00 67.50 88 PRO A N 1
ATOM 671 C CA . PRO A 1 88 ? -27.422 -0.343 50.818 1.00 67.50 88 PRO A CA 1
ATOM 672 C C . PRO A 1 88 ? -26.346 0.020 49.787 1.00 67.50 88 PRO A C 1
ATOM 674 O O . PRO A 1 88 ? -25.666 -0.867 49.261 1.00 67.50 88 PRO A O 1
ATOM 677 N N . ASP A 1 89 ? -26.184 1.316 49.517 1.00 66.94 89 ASP A N 1
ATOM 678 C CA . ASP A 1 89 ? -25.339 1.829 48.429 1.00 66.94 89 ASP A CA 1
ATOM 679 C C . ASP A 1 89 ? -23.885 1.329 48.487 1.00 66.94 89 ASP A C 1
ATOM 681 O O . ASP A 1 89 ? -23.288 1.069 47.442 1.00 66.94 89 ASP A O 1
ATOM 685 N N . ASP A 1 90 ? -23.354 1.070 49.684 1.00 69.50 90 ASP A N 1
ATOM 686 C CA . ASP A 1 90 ? -22.006 0.526 49.897 1.00 69.50 90 ASP A CA 1
ATOM 687 C C . ASP A 1 90 ? -21.808 -0.857 49.239 1.00 69.50 90 ASP A C 1
ATOM 689 O O . ASP A 1 90 ? -20.762 -1.141 48.650 1.00 69.50 90 ASP A O 1
ATOM 693 N N . TYR A 1 91 ? -22.830 -1.721 49.272 1.00 66.19 91 TYR A N 1
ATOM 694 C CA . TYR A 1 91 ? -22.773 -3.051 48.650 1.00 66.19 91 TYR A CA 1
ATOM 695 C C . TYR A 1 91 ? -22.962 -2.984 47.131 1.00 66.19 91 TYR A C 1
ATOM 697 O O . TYR A 1 91 ? -22.337 -3.754 46.397 1.00 66.19 91 TYR A O 1
ATOM 705 N N . LYS A 1 92 ? -23.774 -2.037 46.644 1.00 67.12 92 LYS A N 1
ATOM 706 C CA . LYS A 1 92 ? -23.938 -1.779 45.205 1.00 67.12 92 LYS A CA 1
ATOM 707 C C . LYS A 1 92 ? -22.663 -1.221 44.590 1.00 67.12 92 LYS A C 1
ATOM 709 O O . LYS A 1 92 ? -22.279 -1.665 43.514 1.00 67.12 92 LYS A O 1
ATOM 714 N N . GLN A 1 93 ? -21.975 -0.311 45.281 1.00 70.44 93 GLN A N 1
ATOM 715 C CA . GLN A 1 93 ? -20.683 0.215 44.838 1.00 70.44 93 GLN A CA 1
ATOM 716 C C . GLN A 1 93 ? -19.620 -0.884 44.757 1.00 70.44 93 GLN A C 1
ATOM 718 O O . GLN A 1 93 ? -18.897 -0.949 43.765 1.00 70.44 93 GLN A O 1
ATOM 723 N N . GLY A 1 94 ? -19.560 -1.788 45.742 1.00 71.56 94 GLY A N 1
ATOM 724 C CA . GLY A 1 94 ? -18.652 -2.938 45.704 1.00 71.56 94 GLY A CA 1
ATOM 725 C C . GLY A 1 94 ? -18.943 -3.898 44.544 1.00 71.56 94 GLY A C 1
ATOM 726 O O . GLY A 1 94 ? -18.026 -4.295 43.823 1.00 71.56 94 GLY A O 1
ATOM 727 N N . ALA A 1 95 ? -20.217 -4.232 44.318 1.00 66.62 95 ALA A N 1
ATOM 728 C CA . ALA A 1 95 ? -20.638 -5.093 43.211 1.00 66.62 95 ALA A CA 1
ATOM 729 C C . ALA A 1 95 ? -20.398 -4.440 41.837 1.00 66.62 95 ALA A C 1
ATOM 731 O O . ALA A 1 95 ? -19.885 -5.095 40.930 1.00 66.62 95 ALA A O 1
ATOM 732 N N . ALA A 1 96 ? -20.693 -3.145 41.697 1.00 66.56 96 ALA A N 1
ATOM 733 C CA . ALA A 1 96 ? -20.440 -2.376 40.481 1.00 66.56 96 ALA A CA 1
ATOM 734 C C . ALA A 1 96 ? -18.937 -2.237 40.193 1.00 66.56 96 ALA A C 1
ATOM 736 O O . ALA A 1 96 ? -18.519 -2.382 39.047 1.00 66.56 96 ALA A O 1
ATOM 737 N N . ALA A 1 97 ? -18.104 -2.029 41.219 1.00 73.69 97 ALA A N 1
ATOM 738 C CA . ALA A 1 97 ? -16.650 -1.988 41.069 1.00 73.69 97 ALA A CA 1
ATOM 739 C C . ALA A 1 97 ? -16.081 -3.342 40.614 1.00 73.69 97 ALA A C 1
ATOM 741 O O . ALA A 1 97 ? -15.205 -3.383 39.748 1.00 73.69 97 ALA A O 1
ATOM 742 N N . LEU A 1 98 ? -16.603 -4.453 41.147 1.00 69.56 98 LEU A N 1
ATOM 743 C CA . LEU A 1 98 ? -16.203 -5.800 40.739 1.00 69.56 98 LEU A CA 1
ATOM 744 C C . LEU A 1 98 ? -16.640 -6.110 39.298 1.00 69.56 98 LEU A C 1
ATOM 746 O O . LEU A 1 98 ? -15.842 -6.619 38.511 1.00 69.56 98 LEU A O 1
ATOM 750 N N . ALA A 1 99 ? -17.881 -5.766 38.942 1.00 68.50 99 ALA A N 1
ATOM 751 C CA . ALA A 1 99 ? -18.411 -5.927 37.591 1.00 68.50 99 ALA A CA 1
ATOM 752 C C . ALA A 1 99 ? -17.611 -5.097 36.578 1.00 68.50 99 ALA A C 1
ATOM 754 O O . ALA A 1 99 ? -17.182 -5.627 35.554 1.00 68.50 99 ALA A O 1
ATOM 755 N N . LYS A 1 100 ? -17.314 -3.834 36.907 1.00 74.62 100 LYS A N 1
ATOM 756 C CA . LYS A 1 100 ? -16.469 -2.958 36.092 1.00 74.62 100 LYS A CA 1
ATOM 757 C C . LYS A 1 100 ? -15.072 -3.545 35.900 1.00 74.62 100 LYS A C 1
ATOM 759 O O . LYS A 1 100 ? -14.624 -3.665 34.771 1.00 74.62 100 LYS A O 1
ATOM 764 N N . HIS A 1 101 ? -14.424 -4.014 36.966 1.00 75.38 101 HIS A N 1
ATOM 765 C CA . HIS A 1 101 ? -13.104 -4.642 36.865 1.00 75.38 101 HIS A CA 1
ATOM 766 C C . HIS A 1 101 ? -13.114 -5.913 35.992 1.00 75.38 101 HIS A C 1
ATOM 768 O O . HIS A 1 101 ? -12.156 -6.180 35.267 1.00 75.38 101 HIS A O 1
ATOM 774 N N . MET A 1 102 ? -14.184 -6.714 36.039 1.00 72.38 102 MET A N 1
ATOM 775 C CA . MET A 1 102 ? -14.332 -7.884 35.166 1.00 72.38 102 MET A CA 1
ATOM 776 C C . MET A 1 102 ? -14.518 -7.497 33.695 1.00 72.38 102 MET A C 1
ATOM 778 O O . MET A 1 102 ? -13.895 -8.114 32.830 1.00 72.38 102 MET A O 1
ATOM 782 N N . VAL A 1 103 ? -15.326 -6.472 33.417 1.00 75.25 103 VAL A N 1
ATOM 783 C CA . VAL A 1 103 ? -15.533 -5.935 32.063 1.00 75.25 103 VAL A CA 1
ATOM 784 C C . VAL A 1 103 ? -14.250 -5.303 31.525 1.00 75.25 103 VAL A C 1
ATOM 786 O O . VAL A 1 103 ? -13.844 -5.621 30.411 1.00 75.25 103 VAL A O 1
ATOM 789 N N . ASP A 1 104 ? -13.559 -4.494 32.326 1.00 77.38 104 ASP A N 1
ATOM 790 C CA . ASP A 1 104 ? -12.289 -3.860 31.961 1.00 77.38 104 ASP A CA 1
ATOM 791 C C . ASP A 1 104 ? -11.223 -4.915 31.635 1.00 77.38 104 ASP A C 1
ATOM 793 O O . ASP A 1 104 ? -10.513 -4.798 30.636 1.00 77.38 104 ASP A O 1
ATOM 797 N N . LYS A 1 105 ? -11.150 -5.999 32.420 1.00 79.00 105 LYS A N 1
ATOM 798 C CA . LYS A 1 105 ? -10.239 -7.118 32.149 1.00 79.00 105 LYS A CA 1
ATOM 799 C C . LYS A 1 105 ? -10.597 -7.854 30.854 1.00 79.00 105 LYS A C 1
ATOM 801 O O . LYS A 1 105 ? -9.705 -8.152 30.062 1.00 79.00 105 LYS A O 1
ATOM 806 N N . ALA A 1 106 ? -11.880 -8.129 30.620 1.00 73.31 106 ALA A N 1
ATOM 807 C CA . ALA A 1 106 ? -12.336 -8.780 29.393 1.00 73.31 106 ALA A CA 1
ATOM 808 C C . ALA A 1 106 ? -12.075 -7.910 28.150 1.00 73.31 106 ALA A C 1
ATOM 810 O O . ALA A 1 106 ? -11.647 -8.422 27.114 1.00 73.31 106 ALA A O 1
ATOM 811 N N . ASN A 1 107 ? -12.273 -6.595 28.266 1.00 77.38 107 ASN A N 1
ATOM 812 C CA . ASN A 1 107 ? -11.968 -5.631 27.213 1.00 77.38 107 ASN A CA 1
ATOM 813 C C . ASN A 1 107 ? -10.462 -5.552 26.948 1.00 77.38 107 ASN A C 1
ATOM 815 O O . ASN A 1 107 ? -10.058 -5.635 25.793 1.00 77.38 107 ASN A O 1
ATOM 819 N N . ALA A 1 108 ? -9.624 -5.508 27.987 1.00 81.62 108 ALA A N 1
ATOM 820 C CA . ALA A 1 108 ? -8.169 -5.516 27.832 1.00 81.62 108 ALA A CA 1
ATOM 821 C C . ALA A 1 108 ? -7.663 -6.784 27.119 1.00 81.62 108 ALA A C 1
ATOM 823 O O . ALA A 1 108 ? -6.833 -6.695 26.216 1.00 81.62 108 ALA A O 1
ATOM 824 N N . GLU A 1 109 ? -8.193 -7.964 27.463 1.00 84.06 109 GLU A N 1
ATOM 825 C CA . GLU A 1 109 ? -7.858 -9.221 26.776 1.00 84.06 109 GLU A CA 1
ATOM 826 C C . GLU A 1 109 ? -8.320 -9.231 25.309 1.00 84.06 109 GLU A C 1
ATOM 828 O O . GLU A 1 109 ? -7.641 -9.787 24.440 1.00 84.06 109 GLU A O 1
ATOM 833 N N . ARG A 1 110 ? -9.477 -8.629 25.015 1.00 80.50 110 ARG A N 1
ATOM 834 C CA . ARG A 1 110 ? -9.993 -8.494 23.648 1.00 80.50 110 ARG A CA 1
ATOM 835 C C . ARG A 1 110 ? -9.132 -7.541 22.823 1.00 80.50 110 ARG A C 1
ATOM 837 O O . ARG A 1 110 ? -8.795 -7.868 21.688 1.00 80.50 110 ARG A O 1
ATOM 844 N N . ASP A 1 111 ? -8.778 -6.397 23.388 1.00 85.94 111 ASP A N 1
ATOM 845 C CA . ASP A 1 111 ? -7.989 -5.369 22.717 1.00 85.94 111 ASP A CA 1
ATOM 846 C C . ASP A 1 111 ? -6.550 -5.851 22.473 1.00 85.94 111 ASP A C 1
ATOM 848 O O . ASP A 1 111 ? -5.986 -5.582 21.414 1.00 85.94 111 ASP A O 1
ATOM 852 N N . GLU A 1 112 ? -5.981 -6.650 23.384 1.00 89.19 112 GLU A N 1
ATOM 853 C CA . GLU A 1 112 ? -4.697 -7.326 23.158 1.00 89.19 112 GLU A CA 1
ATOM 854 C C . GLU A 1 112 ? -4.777 -8.308 21.981 1.00 89.19 112 GLU A C 1
ATOM 856 O O . GLU A 1 112 ? -3.940 -8.268 21.081 1.00 89.19 112 GLU A O 1
ATOM 861 N N . LYS A 1 113 ? -5.826 -9.140 21.918 1.00 84.44 113 LYS A N 1
ATOM 862 C CA . LYS A 1 113 ? -6.039 -10.068 20.792 1.00 84.44 113 LYS A CA 1
ATOM 863 C C . LYS A 1 113 ? -6.247 -9.347 19.463 1.00 84.44 113 LYS A C 1
ATOM 865 O O . LYS A 1 113 ? -5.779 -9.834 18.436 1.00 84.44 113 LYS A O 1
ATOM 870 N N . LEU A 1 114 ? -6.954 -8.217 19.471 1.00 83.88 114 LEU A N 1
ATOM 871 C CA . LEU A 1 114 ? -7.118 -7.354 18.300 1.00 83.88 114 LEU A CA 1
ATOM 872 C C . LEU A 1 114 ? -5.766 -6.811 17.843 1.00 83.88 114 LEU A C 1
ATOM 874 O O . LEU A 1 114 ? -5.420 -6.987 16.680 1.00 83.88 114 LEU A O 1
ATOM 878 N N . ARG A 1 115 ? -4.959 -6.271 18.762 1.00 87.88 115 ARG A N 1
ATOM 879 C CA . ARG A 1 115 ? -3.624 -5.752 18.443 1.00 87.88 115 ARG A CA 1
ATOM 880 C C . ARG A 1 115 ? -2.693 -6.843 17.912 1.00 87.88 115 ARG A C 1
ATOM 882 O O . ARG A 1 115 ? -1.976 -6.619 16.941 1.00 87.88 115 ARG A O 1
ATOM 889 N N . GLU A 1 116 ? -2.715 -8.038 18.502 1.00 87.06 116 GLU A N 1
ATOM 890 C CA . GLU A 1 116 ? -1.957 -9.186 17.991 1.00 87.06 116 GLU A CA 1
ATOM 891 C C . GLU A 1 116 ? -2.421 -9.607 16.589 1.00 87.06 116 GLU A C 1
ATOM 893 O O . GLU A 1 116 ? -1.595 -9.960 15.744 1.00 87.06 116 GLU A O 1
ATOM 898 N N . MET A 1 117 ? -3.730 -9.589 16.327 1.00 84.56 117 MET A N 1
ATOM 899 C CA . MET A 1 117 ? -4.293 -9.923 15.019 1.00 84.56 117 MET A CA 1
ATOM 900 C C . MET A 1 117 ? -3.915 -8.880 13.964 1.00 84.56 117 MET A C 1
ATOM 902 O O . MET A 1 117 ? -3.484 -9.260 12.876 1.00 84.56 117 MET A O 1
ATOM 906 N N . GLU A 1 118 ? -4.027 -7.593 14.288 1.00 85.69 118 GLU A N 1
ATOM 907 C CA . GLU A 1 118 ? -3.614 -6.479 13.429 1.00 85.69 118 GLU A CA 1
ATOM 908 C C . GLU A 1 118 ? -2.120 -6.565 13.112 1.00 85.69 118 GLU A C 1
ATOM 910 O O . GLU A 1 118 ? -1.741 -6.557 11.943 1.00 85.69 118 GLU A O 1
ATOM 915 N N . ALA A 1 119 ? -1.273 -6.786 14.123 1.00 86.94 119 ALA A N 1
ATOM 916 C CA . ALA A 1 119 ? 0.165 -6.949 13.928 1.00 86.94 119 ALA A CA 1
ATOM 917 C C . ALA A 1 119 ? 0.503 -8.147 13.021 1.00 86.94 119 ALA A C 1
ATOM 919 O O . ALA A 1 119 ? 1.402 -8.065 12.180 1.00 86.94 119 ALA A O 1
ATOM 920 N N . ARG A 1 120 ? -0.221 -9.267 13.156 1.00 83.56 120 ARG A N 1
ATOM 921 C CA . ARG A 1 120 ? -0.065 -10.429 12.263 1.00 83.56 120 ARG A CA 1
ATOM 922 C C . ARG A 1 120 ? -0.520 -10.115 10.843 1.00 83.56 120 ARG A C 1
ATOM 924 O O . ARG A 1 120 ? 0.165 -10.506 9.902 1.00 83.56 120 ARG A O 1
ATOM 931 N N . PHE A 1 121 ? -1.639 -9.414 10.686 1.00 80.31 121 PHE A N 1
ATOM 932 C CA . PHE A 1 121 ? -2.161 -9.032 9.379 1.00 80.31 121 PHE A CA 1
ATOM 933 C C . PHE A 1 121 ? -1.205 -8.081 8.651 1.00 80.31 121 PHE A C 1
ATOM 935 O O . PHE A 1 121 ? -0.869 -8.330 7.496 1.00 80.31 121 PHE A O 1
ATOM 942 N N . GLU A 1 122 ? -0.688 -7.059 9.335 1.00 78.75 122 GLU A N 1
ATOM 943 C CA . GLU A 1 122 ? 0.324 -6.150 8.788 1.00 78.75 122 GLU A CA 1
ATOM 944 C C . GLU A 1 122 ? 1.611 -6.891 8.402 1.00 78.75 122 GLU A C 1
ATOM 946 O O . GLU A 1 122 ? 2.187 -6.646 7.337 1.00 78.75 122 GLU A O 1
ATOM 951 N N . ALA A 1 123 ? 2.068 -7.830 9.239 1.00 77.88 123 ALA A N 1
ATOM 952 C CA . ALA A 1 123 ? 3.243 -8.643 8.943 1.00 77.88 123 ALA A CA 1
ATOM 953 C C . ALA A 1 123 ? 3.035 -9.529 7.702 1.00 77.88 123 ALA A C 1
ATOM 955 O O . ALA A 1 123 ? 3.923 -9.603 6.846 1.00 77.88 123 ALA A O 1
ATOM 956 N N . ASP A 1 124 ? 1.867 -10.161 7.571 1.00 76.44 124 ASP A N 1
ATOM 957 C CA . ASP A 1 124 ? 1.514 -10.983 6.413 1.00 76.44 124 ASP A CA 1
ATOM 958 C C . ASP A 1 124 ? 1.327 -10.145 5.144 1.00 76.44 124 ASP A C 1
ATOM 960 O O . ASP A 1 124 ? 1.800 -10.538 4.074 1.00 76.44 124 ASP A O 1
ATOM 964 N N . GLU A 1 125 ? 0.706 -8.970 5.237 1.00 73.50 125 GLU A N 1
ATOM 965 C CA . GLU A 1 125 ? 0.572 -8.048 4.111 1.00 73.50 125 GLU A CA 1
ATOM 966 C C . GLU A 1 125 ? 1.948 -7.575 3.631 1.00 73.50 125 GLU A C 1
ATOM 968 O O . GLU A 1 125 ? 2.257 -7.632 2.436 1.00 73.50 125 GLU A O 1
ATOM 973 N N . LYS A 1 126 ? 2.827 -7.193 4.565 1.00 73.69 126 LYS A N 1
ATOM 974 C CA . LYS A 1 126 ? 4.213 -6.829 4.260 1.00 73.69 126 LYS A CA 1
ATOM 975 C C . LYS A 1 126 ? 4.956 -7.987 3.597 1.00 73.69 126 LYS A C 1
ATOM 977 O O . LYS A 1 126 ? 5.701 -7.757 2.642 1.00 73.69 126 LYS A O 1
ATOM 982 N N . ARG A 1 127 ? 4.749 -9.226 4.054 1.00 74.62 127 ARG A N 1
ATOM 983 C CA . ARG A 1 127 ? 5.347 -10.421 3.441 1.00 74.62 127 ARG A CA 1
ATOM 984 C C . ARG A 1 127 ? 4.862 -10.618 2.006 1.00 74.62 127 ARG A C 1
ATOM 986 O O . ARG A 1 127 ? 5.691 -10.766 1.111 1.00 74.62 127 ARG A O 1
ATOM 993 N N . ARG A 1 128 ? 3.549 -10.532 1.771 1.00 72.31 128 ARG A N 1
ATOM 994 C CA . ARG A 1 128 ? 2.946 -10.652 0.433 1.00 72.31 128 ARG A CA 1
ATOM 995 C C . ARG A 1 128 ? 3.447 -9.574 -0.521 1.00 72.31 128 ARG A C 1
ATOM 997 O O . ARG A 1 128 ? 3.835 -9.897 -1.638 1.00 72.31 128 ARG A O 1
ATOM 1004 N N . ARG A 1 129 ? 3.522 -8.315 -0.076 1.00 73.50 129 ARG A N 1
ATOM 1005 C CA . ARG A 1 129 ? 4.081 -7.214 -0.882 1.00 73.50 129 ARG A CA 1
ATOM 1006 C C . ARG A 1 129 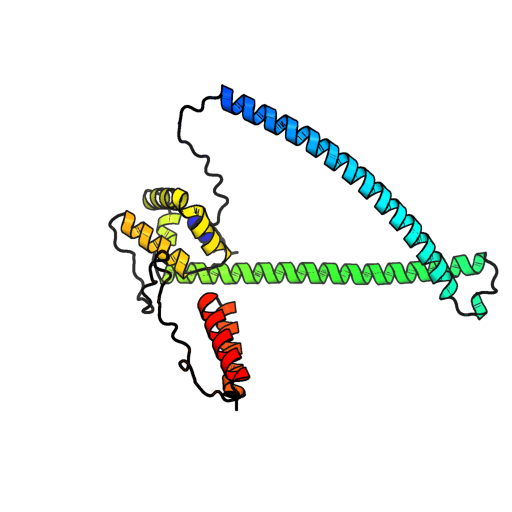? 5.545 -7.466 -1.253 1.00 73.50 129 ARG A C 1
ATOM 1008 O O . ARG A 1 129 ? 5.947 -7.211 -2.383 1.00 73.50 129 ARG A O 1
ATOM 1015 N N . VAL A 1 130 ? 6.346 -8.000 -0.328 1.00 73.88 130 VAL A N 1
ATOM 1016 C CA . VAL A 1 130 ? 7.751 -8.356 -0.589 1.00 73.88 130 VAL A CA 1
ATOM 1017 C C . VAL A 1 130 ? 7.873 -9.492 -1.608 1.00 73.88 130 VAL A C 1
ATOM 1019 O O . VAL A 1 130 ? 8.712 -9.410 -2.505 1.00 73.88 130 VAL A O 1
ATOM 1022 N N . GLU A 1 131 ? 7.064 -10.543 -1.474 1.00 75.69 131 GLU A N 1
ATOM 1023 C CA . GLU A 1 131 ? 7.040 -11.673 -2.412 1.00 75.69 131 GLU A CA 1
ATOM 1024 C C . GLU A 1 131 ? 6.593 -11.219 -3.814 1.00 75.69 131 GLU A C 1
ATOM 1026 O O . GLU A 1 131 ? 7.258 -11.537 -4.805 1.00 75.69 131 GLU A O 1
ATOM 1031 N N . ALA A 1 132 ? 5.544 -10.393 -3.892 1.00 73.06 132 ALA A N 1
ATOM 1032 C CA . ALA A 1 132 ? 5.045 -9.808 -5.135 1.00 73.06 132 ALA A CA 1
ATOM 1033 C C . ALA A 1 132 ? 6.118 -8.957 -5.828 1.00 73.06 132 ALA A C 1
ATOM 1035 O O . ALA A 1 132 ? 6.427 -9.191 -6.998 1.00 73.06 132 ALA A O 1
ATOM 1036 N N . MET A 1 133 ? 6.780 -8.061 -5.092 1.00 79.69 133 MET A N 1
ATOM 1037 C CA . MET A 1 133 ? 7.852 -7.226 -5.638 1.00 79.69 133 MET A CA 1
ATOM 1038 C C . MET A 1 133 ? 9.048 -8.054 -6.138 1.00 79.69 133 MET A C 1
ATOM 1040 O O . MET A 1 133 ? 9.635 -7.758 -7.177 1.00 79.69 133 MET A O 1
ATOM 1044 N N . GLY A 1 134 ? 9.391 -9.141 -5.439 1.00 79.50 134 GLY A N 1
ATOM 1045 C CA . GLY A 1 134 ? 10.412 -10.087 -5.897 1.00 79.50 134 GLY A CA 1
ATOM 1046 C C . GLY A 1 134 ? 10.050 -10.754 -7.223 1.00 79.50 134 GLY A C 1
ATOM 1047 O O . GLY A 1 134 ? 10.896 -10.857 -8.114 1.00 79.50 134 GLY A O 1
ATOM 1048 N N . SER A 1 135 ? 8.792 -11.173 -7.380 1.00 81.56 135 SER A N 1
ATOM 1049 C CA . SER A 1 135 ? 8.297 -11.753 -8.635 1.00 81.56 135 SER A CA 1
ATOM 1050 C C . SER A 1 135 ? 8.285 -10.736 -9.782 1.00 81.56 135 SER A C 1
ATOM 1052 O O . SER A 1 135 ? 8.691 -11.058 -10.900 1.00 81.56 135 SER A O 1
ATOM 1054 N N . PHE A 1 136 ? 7.925 -9.489 -9.480 1.00 82.81 136 PHE A N 1
ATOM 1055 C CA . PHE A 1 136 ? 7.900 -8.380 -10.421 1.00 82.81 136 PHE A CA 1
ATOM 1056 C C . PHE A 1 136 ? 9.296 -8.071 -10.977 1.00 82.81 136 PHE A C 1
ATOM 1058 O O . PHE A 1 136 ? 9.499 -8.063 -12.191 1.00 82.81 136 PHE A O 1
ATOM 1065 N N . VAL A 1 137 ? 10.294 -7.924 -10.099 1.00 85.81 137 VAL A N 1
ATOM 1066 C CA . VAL A 1 137 ? 11.694 -7.705 -10.501 1.00 85.81 137 VAL A CA 1
ATOM 1067 C C . VAL A 1 137 ? 12.222 -8.869 -11.342 1.00 85.81 137 VAL A C 1
ATOM 1069 O O . VAL A 1 137 ? 12.879 -8.643 -12.357 1.00 85.81 137 VAL A O 1
ATOM 1072 N N . ARG A 1 138 ? 11.907 -10.121 -10.981 1.00 83.31 138 ARG A N 1
ATOM 1073 C CA . ARG A 1 138 ? 12.298 -11.290 -11.791 1.00 83.31 138 ARG A CA 1
ATOM 1074 C C . ARG A 1 138 ? 11.692 -11.253 -13.190 1.00 83.31 138 ARG A C 1
ATOM 1076 O O . ARG A 1 138 ? 12.371 -11.614 -14.150 1.00 83.31 138 ARG A O 1
ATOM 1083 N N . ARG A 1 139 ? 10.437 -10.817 -13.321 1.00 83.88 139 ARG A N 1
ATOM 1084 C CA . ARG A 1 139 ? 9.768 -10.670 -14.620 1.00 83.88 139 ARG A CA 1
ATOM 1085 C C . ARG A 1 139 ? 10.453 -9.609 -15.483 1.00 83.88 139 ARG A C 1
ATOM 1087 O O . ARG A 1 139 ? 10.650 -9.842 -16.676 1.00 83.88 139 ARG A O 1
ATOM 1094 N N . ILE A 1 140 ? 10.874 -8.493 -14.883 1.00 84.00 140 ILE A N 1
ATOM 1095 C CA . ILE A 1 140 ? 11.674 -7.459 -15.556 1.00 84.00 140 ILE A CA 1
ATOM 1096 C C . ILE A 1 140 ? 13.008 -8.028 -16.031 1.00 84.00 140 ILE A C 1
ATOM 1098 O O . ILE A 1 140 ? 13.317 -7.900 -17.208 1.00 84.00 140 ILE A O 1
ATOM 1102 N N . GLU A 1 141 ? 13.751 -8.716 -15.167 1.00 82.69 141 GLU A N 1
ATOM 1103 C CA . GLU A 1 141 ? 15.057 -9.283 -15.525 1.00 82.69 141 GLU A CA 1
ATOM 1104 C C . GLU A 1 141 ? 14.947 -10.391 -16.586 1.00 82.69 141 GLU A C 1
ATOM 1106 O O . GLU A 1 141 ? 15.807 -10.521 -17.446 1.00 82.69 141 GLU A O 1
ATOM 1111 N N . THR A 1 142 ? 13.858 -11.163 -16.584 1.00 82.50 142 THR A N 1
ATOM 1112 C CA . THR A 1 142 ? 13.599 -12.169 -17.629 1.00 82.50 142 THR A CA 1
ATOM 1113 C C . THR A 1 142 ? 13.306 -11.511 -18.980 1.00 82.50 142 THR A C 1
ATOM 1115 O O . THR A 1 142 ? 13.763 -11.987 -20.017 1.00 82.50 142 THR A O 1
ATOM 1118 N N . SER A 1 143 ? 12.552 -10.409 -18.972 1.00 80.25 143 SER A N 1
ATOM 1119 C CA . SER A 1 143 ? 12.123 -9.709 -20.191 1.00 80.25 143 SER A CA 1
ATOM 1120 C C . SER A 1 143 ? 13.205 -8.784 -20.751 1.00 80.25 143 SER A C 1
ATOM 1122 O O . SER A 1 143 ? 13.304 -8.616 -21.964 1.00 80.25 143 SER A O 1
ATOM 1124 N N . PHE A 1 144 ? 14.038 -8.227 -19.870 1.00 85.19 144 PHE A N 1
ATOM 1125 C CA . PHE A 1 144 ? 15.165 -7.351 -20.176 1.00 85.19 144 PHE A CA 1
ATOM 1126 C C . PHE A 1 144 ? 16.435 -7.859 -19.476 1.00 85.19 144 PHE A C 1
ATOM 1128 O O . PHE A 1 144 ? 16.870 -7.274 -18.478 1.00 85.19 144 PHE A O 1
ATOM 1135 N N . PRO A 1 145 ? 17.044 -8.949 -19.980 1.00 83.50 145 PRO A N 1
ATOM 1136 C CA . PRO A 1 145 ? 18.194 -9.573 -19.337 1.00 83.50 145 PRO A CA 1
ATOM 1137 C C . PRO A 1 145 ? 19.350 -8.600 -19.124 1.00 83.50 145 PRO A C 1
ATOM 1139 O O . PRO A 1 145 ? 19.785 -7.905 -20.047 1.00 83.50 145 PRO A O 1
ATOM 1142 N N . GLY A 1 146 ? 19.866 -8.561 -17.899 1.00 81.12 146 GLY A N 1
ATOM 1143 C CA . GLY A 1 146 ? 20.983 -7.719 -17.496 1.00 81.12 146 GLY A CA 1
ATOM 1144 C C . GLY A 1 146 ? 20.628 -6.246 -17.302 1.00 81.12 146 GLY A C 1
ATOM 1145 O O . GLY A 1 146 ? 21.521 -5.467 -16.959 1.00 81.12 146 GLY A O 1
ATOM 1146 N N . PHE A 1 147 ? 19.371 -5.831 -17.499 1.00 85.38 147 PHE A N 1
ATOM 1147 C CA . PHE A 1 147 ? 18.981 -4.433 -17.329 1.00 85.38 147 PHE A CA 1
ATOM 1148 C C . PHE A 1 147 ? 19.176 -3.982 -15.882 1.00 85.38 147 PHE A C 1
ATOM 1150 O O . PHE A 1 147 ? 19.926 -3.029 -15.658 1.00 85.38 147 PHE A O 1
ATOM 1157 N N . VAL A 1 148 ? 18.591 -4.696 -14.910 1.00 85.38 148 VAL A N 1
ATOM 1158 C CA . VAL A 1 148 ? 18.652 -4.334 -13.483 1.00 85.38 148 VAL A CA 1
ATOM 1159 C C . VAL A 1 148 ? 20.100 -4.323 -12.996 1.00 85.38 148 VAL A C 1
ATOM 1161 O O . VAL A 1 148 ? 20.530 -3.380 -12.331 1.00 85.38 148 VAL A O 1
ATOM 1164 N N . ALA A 1 149 ? 20.884 -5.326 -13.395 1.00 82.19 149 ALA A N 1
ATOM 1165 C CA . ALA A 1 149 ? 22.310 -5.381 -13.091 1.00 82.19 149 ALA A CA 1
ATOM 1166 C C . ALA A 1 149 ? 23.072 -4.183 -13.689 1.00 82.19 149 ALA A C 1
ATOM 1168 O O . ALA A 1 149 ? 23.914 -3.592 -13.017 1.00 82.19 149 ALA A O 1
ATOM 1169 N N . SER A 1 150 ? 22.753 -3.780 -14.924 1.00 79.81 150 SER A N 1
ATOM 1170 C CA . SER A 1 150 ? 23.451 -2.688 -15.616 1.00 79.81 150 SER A CA 1
ATOM 1171 C C . SER A 1 150 ? 23.178 -1.299 -15.035 1.00 79.81 150 SER A C 1
ATOM 1173 O O . SER A 1 150 ? 24.057 -0.441 -15.082 1.00 79.81 150 SER A O 1
ATOM 1175 N N . ILE A 1 151 ? 21.990 -1.075 -14.468 1.00 82.88 151 ILE A N 1
ATOM 1176 C CA . ILE A 1 151 ? 21.656 0.177 -13.774 1.00 82.88 151 ILE A CA 1
ATOM 1177 C C . ILE A 1 151 ? 22.062 0.141 -12.291 1.00 82.88 151 ILE A C 1
ATOM 1179 O O . ILE A 1 151 ? 22.268 1.196 -11.697 1.00 82.88 151 ILE A O 1
ATOM 1183 N N . GLY A 1 152 ? 22.218 -1.049 -11.699 1.00 74.44 152 GLY A N 1
ATOM 1184 C CA . GLY A 1 152 ? 22.653 -1.237 -10.311 1.00 74.44 152 GLY A CA 1
ATOM 1185 C C . GLY A 1 152 ? 24.174 -1.249 -10.108 1.00 74.44 152 GLY A C 1
ATOM 1186 O O . GLY A 1 152 ? 24.645 -0.848 -9.047 1.00 74.44 152 GLY A O 1
ATOM 1187 N N . ALA A 1 153 ? 24.956 -1.669 -11.110 1.00 71.75 153 ALA A N 1
ATOM 1188 C CA . ALA A 1 153 ? 26.422 -1.761 -11.032 1.00 71.75 153 ALA A CA 1
ATOM 1189 C C . ALA A 1 153 ? 27.151 -0.403 -11.121 1.00 71.75 153 ALA A C 1
ATOM 1191 O O . ALA A 1 153 ? 28.354 -0.327 -10.872 1.00 71.75 153 ALA A O 1
ATOM 1192 N N . GLY A 1 154 ? 26.426 0.665 -11.459 1.00 62.91 154 GLY A N 1
ATOM 1193 C CA . GLY A 1 154 ? 26.962 2.011 -11.637 1.00 62.91 154 GLY A CA 1
ATOM 1194 C C . GLY A 1 154 ? 27.506 2.317 -13.035 1.00 62.91 154 GLY A C 1
ATOM 1195 O O . GLY A 1 154 ? 27.523 1.465 -13.921 1.00 62.91 154 GLY A O 1
ATOM 1196 N N . GLY A 1 155 ? 27.912 3.574 -13.254 1.00 72.00 155 GLY A N 1
ATOM 1197 C CA . GLY A 1 155 ? 28.487 4.052 -14.522 1.00 72.00 155 GLY A CA 1
ATOM 1198 C C . GLY A 1 155 ? 27.491 4.751 -15.456 1.00 72.00 155 GLY A C 1
ATOM 1199 O O . GLY A 1 155 ? 26.478 5.310 -15.021 1.00 72.00 155 GLY A O 1
ATOM 1200 N N . ASP A 1 156 ? 27.786 4.743 -16.758 1.00 76.19 156 ASP A N 1
ATOM 1201 C CA . ASP A 1 156 ? 27.060 5.545 -17.755 1.00 76.19 156 ASP A CA 1
ATOM 1202 C C . ASP A 1 156 ? 25.585 5.149 -17.872 1.00 76.19 156 ASP A C 1
ATOM 1204 O O . ASP A 1 156 ? 24.716 6.013 -17.972 1.00 76.19 156 ASP A O 1
ATOM 1208 N N . LYS A 1 157 ? 25.278 3.847 -17.781 1.00 75.06 157 LYS A N 1
ATOM 1209 C CA . LYS A 1 157 ? 23.897 3.342 -17.842 1.00 75.06 157 LYS A CA 1
ATOM 1210 C C . LYS A 1 157 ? 23.075 3.729 -16.614 1.00 75.06 157 LYS A C 1
ATOM 1212 O O . LYS A 1 157 ? 21.925 4.123 -16.780 1.00 75.06 157 LYS A O 1
ATOM 1217 N N . GLN A 1 158 ? 23.657 3.697 -15.411 1.00 81.19 158 GLN A N 1
ATOM 1218 C CA . GLN A 1 158 ? 22.996 4.201 -14.200 1.00 81.19 158 GLN A CA 1
ATOM 1219 C C . GLN A 1 158 ? 22.715 5.704 -14.319 1.00 81.19 158 GLN A C 1
ATOM 1221 O O . GLN A 1 158 ? 21.612 6.156 -14.023 1.00 81.19 158 GLN A O 1
ATOM 1226 N N . THR A 1 159 ? 23.696 6.480 -14.783 1.00 77.38 159 THR A N 1
ATOM 1227 C CA . THR A 1 159 ? 23.569 7.940 -14.921 1.00 77.38 159 THR A CA 1
ATOM 1228 C C . THR A 1 159 ? 22.529 8.313 -15.977 1.00 77.38 159 THR A C 1
ATOM 1230 O O . THR A 1 159 ? 21.686 9.181 -15.749 1.00 77.38 159 THR A O 1
ATOM 1233 N N . ALA A 1 160 ? 22.544 7.627 -17.121 1.00 81.88 160 ALA A N 1
ATOM 1234 C CA . ALA A 1 160 ? 21.561 7.812 -18.180 1.00 81.88 160 ALA A CA 1
ATOM 1235 C C . ALA A 1 160 ? 20.151 7.428 -17.711 1.00 81.88 160 ALA A C 1
ATOM 1237 O O . ALA A 1 160 ? 19.200 8.165 -17.966 1.00 81.88 160 ALA A O 1
ATOM 1238 N N . TRP A 1 161 ? 20.017 6.320 -16.978 1.00 85.69 161 TRP A N 1
ATOM 1239 C CA . TRP A 1 161 ? 18.741 5.890 -16.413 1.00 85.69 161 TRP A CA 1
ATOM 1240 C C . TRP A 1 161 ? 18.217 6.876 -15.363 1.00 85.69 161 TRP A C 1
ATOM 1242 O O . TRP A 1 161 ? 17.057 7.270 -15.424 1.00 85.69 161 TRP A O 1
ATOM 1252 N N . ALA A 1 162 ? 19.075 7.382 -14.474 1.00 82.81 162 ALA A N 1
ATOM 1253 C CA . ALA A 1 162 ? 18.705 8.412 -13.504 1.00 82.81 162 ALA A CA 1
ATOM 1254 C C . ALA A 1 162 ? 18.240 9.714 -14.183 1.00 82.81 162 ALA A C 1
ATOM 1256 O O . ALA A 1 162 ? 17.268 10.339 -13.754 1.00 82.81 162 ALA A O 1
ATOM 1257 N N . ASN A 1 163 ? 18.890 10.118 -15.278 1.00 80.12 163 ASN A N 1
ATOM 1258 C CA . ASN A 1 163 ? 18.452 11.264 -16.076 1.00 80.12 163 ASN A CA 1
ATOM 1259 C C . ASN A 1 163 ? 17.111 10.998 -16.776 1.00 80.12 163 ASN A C 1
ATOM 1261 O O . ASN A 1 163 ? 16.238 11.864 -16.766 1.00 80.12 163 ASN A O 1
ATOM 1265 N N . TYR A 1 164 ? 16.908 9.796 -17.319 1.00 82.94 164 TYR A N 1
ATOM 1266 C CA . TYR A 1 164 ? 15.627 9.385 -17.895 1.00 82.94 164 TYR A CA 1
ATOM 1267 C C . TYR A 1 164 ? 14.501 9.409 -16.847 1.00 82.94 164 TYR A C 1
ATOM 1269 O O . TYR A 1 164 ? 13.409 9.925 -17.107 1.00 82.94 164 TYR A O 1
ATOM 1277 N N . GLN A 1 165 ? 14.781 8.927 -15.634 1.00 82.81 165 GLN A N 1
ATOM 1278 C CA . GLN A 1 165 ? 13.851 8.949 -14.508 1.00 82.81 165 GLN A CA 1
ATOM 1279 C C . GLN A 1 165 ? 13.462 10.368 -14.100 1.00 82.81 165 GLN A C 1
ATOM 1281 O O . GLN A 1 165 ? 12.298 10.581 -13.793 1.00 82.81 165 GLN A O 1
ATOM 1286 N N . ARG A 1 166 ? 14.357 11.366 -14.139 1.00 77.75 166 ARG A N 1
ATOM 1287 C CA . ARG A 1 166 ? 14.000 12.758 -13.775 1.00 77.75 166 ARG A CA 1
ATOM 1288 C C . ARG A 1 166 ? 12.803 13.293 -14.562 1.00 77.75 166 ARG A C 1
ATOM 1290 O O . ARG A 1 16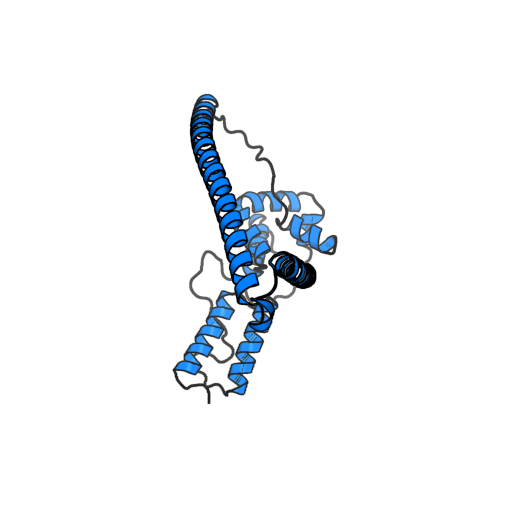6 ? 11.983 14.011 -13.999 1.00 77.75 166 ARG A O 1
ATOM 1297 N N . HIS A 1 167 ? 12.682 12.918 -15.833 1.00 75.88 167 HIS A N 1
ATOM 1298 C CA . HIS A 1 167 ? 11.588 13.361 -16.700 1.00 75.88 167 HIS A CA 1
ATOM 1299 C C . HIS A 1 167 ? 10.347 12.455 -16.640 1.00 75.88 167 HIS A C 1
ATOM 1301 O O . HIS A 1 167 ? 9.268 12.882 -17.039 1.00 75.88 167 HIS A O 1
ATOM 1307 N N . ASN A 1 168 ? 10.486 11.228 -16.125 1.00 78.94 168 ASN A N 1
ATOM 1308 C CA . ASN A 1 168 ? 9.445 10.189 -16.123 1.00 78.94 168 ASN A CA 1
ATOM 1309 C C . ASN A 1 168 ? 9.148 9.632 -14.713 1.00 78.94 168 ASN A C 1
ATOM 1311 O O . ASN A 1 168 ? 8.550 8.569 -14.564 1.00 78.94 168 ASN A O 1
ATOM 1315 N N . ALA A 1 169 ? 9.576 10.331 -13.657 1.00 76.31 169 ALA A N 1
ATOM 1316 C CA . ALA A 1 169 ? 9.592 9.807 -12.291 1.00 76.31 169 ALA A CA 1
ATOM 1317 C C . ALA A 1 169 ? 8.198 9.419 -11.798 1.00 76.31 169 ALA A C 1
ATOM 1319 O O . ALA A 1 169 ? 8.053 8.403 -11.130 1.00 76.31 169 ALA A O 1
ATOM 1320 N N . ALA A 1 170 ? 7.177 10.215 -12.122 1.00 74.38 170 ALA A N 1
ATOM 1321 C CA . ALA A 1 170 ? 5.817 9.975 -11.654 1.00 74.38 170 ALA A CA 1
ATOM 1322 C C . ALA A 1 170 ? 5.247 8.656 -12.199 1.00 74.38 170 ALA A C 1
ATOM 1324 O O . ALA A 1 170 ? 4.713 7.863 -11.429 1.00 74.38 170 ALA A O 1
ATOM 1325 N N . THR A 1 171 ? 5.406 8.392 -13.498 1.00 78.25 171 THR A N 1
ATOM 1326 C CA . THR A 1 171 ? 4.874 7.179 -14.138 1.00 78.25 171 THR A CA 1
ATOM 1327 C C . THR A 1 171 ? 5.682 5.944 -13.765 1.00 78.25 171 THR A C 1
ATOM 1329 O O . THR A 1 171 ? 5.097 4.900 -13.502 1.00 78.25 171 THR A O 1
ATOM 1332 N N . ILE A 1 172 ? 7.009 6.059 -13.651 1.00 80.75 172 ILE A N 1
ATOM 1333 C CA . ILE A 1 172 ? 7.871 4.951 -13.213 1.00 80.75 172 ILE A CA 1
ATOM 1334 C C . ILE A 1 172 ? 7.598 4.592 -11.745 1.00 80.75 172 ILE A C 1
ATOM 1336 O O . ILE A 1 172 ? 7.494 3.413 -11.414 1.00 80.75 172 ILE A O 1
ATOM 1340 N N . LYS A 1 173 ? 7.436 5.587 -10.861 1.00 81.56 173 LYS A N 1
ATOM 1341 C CA . LYS A 1 173 ? 7.097 5.347 -9.448 1.00 81.56 173 LYS A CA 1
ATOM 1342 C C . LYS A 1 173 ? 5.711 4.737 -9.287 1.00 81.56 173 LYS A C 1
ATOM 1344 O O . LYS A 1 173 ? 5.571 3.819 -8.488 1.00 81.56 173 LYS A O 1
ATOM 1349 N N . ALA A 1 174 ? 4.719 5.212 -10.041 1.00 74.62 174 ALA A N 1
ATOM 1350 C CA . ALA A 1 174 ? 3.389 4.609 -10.054 1.00 74.62 174 ALA A CA 1
ATOM 1351 C C . ALA A 1 174 ? 3.453 3.153 -10.536 1.00 74.62 174 ALA A C 1
ATOM 1353 O O . ALA A 1 174 ? 2.961 2.264 -9.854 1.00 74.62 174 ALA A O 1
ATOM 1354 N N . ALA A 1 175 ? 4.171 2.886 -11.632 1.00 78.19 175 ALA A N 1
ATOM 1355 C CA . ALA A 1 175 ? 4.338 1.531 -12.145 1.00 78.19 175 ALA A CA 1
ATOM 1356 C C . ALA A 1 175 ? 5.036 0.595 -11.146 1.00 78.19 175 ALA A C 1
ATOM 1358 O O . ALA A 1 175 ? 4.662 -0.567 -11.022 1.00 78.19 175 ALA A O 1
ATOM 1359 N N . LEU A 1 176 ? 6.017 1.093 -10.389 1.00 81.31 176 LEU A N 1
ATOM 1360 C CA . LEU A 1 176 ? 6.650 0.328 -9.313 1.00 81.31 176 LEU A CA 1
ATOM 1361 C C . LEU A 1 176 ? 5.712 0.113 -8.121 1.00 81.31 176 LEU A C 1
ATOM 1363 O O . LEU A 1 176 ? 5.674 -0.989 -7.585 1.00 81.31 176 LEU A O 1
ATOM 1367 N N . ALA A 1 177 ? 4.953 1.129 -7.709 1.00 78.38 177 ALA A N 1
ATOM 1368 C CA . ALA A 1 177 ? 4.002 1.017 -6.604 1.00 78.38 177 ALA A CA 1
ATOM 1369 C C . ALA A 1 177 ? 2.876 0.017 -6.916 1.00 78.38 177 ALA A C 1
ATOM 1371 O O . ALA A 1 177 ? 2.539 -0.811 -6.070 1.00 78.38 177 ALA A O 1
ATOM 1372 N N . ASP A 1 178 ? 2.368 0.048 -8.148 1.00 77.94 178 ASP A N 1
ATOM 1373 C CA . ASP A 1 178 ? 1.254 -0.782 -8.611 1.00 77.94 178 ASP A CA 1
ATOM 1374 C C . ASP A 1 178 ? 1.711 -2.130 -9.197 1.00 77.94 178 ASP A C 1
ATOM 1376 O O . ASP A 1 178 ? 0.885 -2.967 -9.563 1.00 77.94 178 ASP A O 1
ATOM 1380 N N . SER A 1 179 ? 3.027 -2.370 -9.276 1.00 77.12 179 SER A N 1
ATOM 1381 C CA . SER A 1 179 ? 3.617 -3.524 -9.975 1.00 77.12 179 SER A CA 1
ATOM 1382 C C . SER A 1 179 ? 3.120 -3.657 -11.428 1.00 77.12 179 SER A C 1
ATOM 1384 O O . SER A 1 179 ? 2.904 -4.762 -11.932 1.00 77.12 179 SER A O 1
ATOM 1386 N N . ASP A 1 180 ? 2.946 -2.522 -12.113 1.00 80.25 180 ASP A N 1
ATOM 1387 C CA . ASP A 1 180 ? 2.547 -2.437 -13.519 1.00 80.25 180 ASP A CA 1
ATOM 1388 C C . ASP A 1 180 ? 3.748 -2.718 -14.431 1.00 80.25 180 ASP A C 1
ATOM 1390 O O . ASP A 1 180 ? 4.610 -1.870 -14.696 1.00 80.25 180 ASP A O 1
ATOM 1394 N N . PHE A 1 181 ? 3.805 -3.962 -14.900 1.00 82.81 181 PHE A N 1
ATOM 1395 C CA . PHE A 1 181 ? 4.908 -4.448 -15.714 1.00 82.81 181 PHE A CA 1
ATOM 1396 C C . PHE A 1 181 ? 4.940 -3.779 -17.084 1.00 82.81 181 PHE A C 1
ATOM 1398 O O . PHE A 1 181 ? 6.026 -3.472 -17.569 1.00 82.81 181 PHE A O 1
ATOM 1405 N N . ASP A 1 182 ? 3.787 -3.536 -17.700 1.00 79.56 182 ASP A N 1
ATOM 1406 C CA . ASP A 1 182 ? 3.718 -3.051 -19.077 1.00 79.56 182 ASP A CA 1
ATOM 1407 C C . ASP A 1 182 ? 4.193 -1.600 -19.160 1.00 79.56 182 ASP A C 1
ATOM 1409 O O . ASP A 1 182 ? 5.004 -1.253 -20.026 1.00 79.56 182 ASP A O 1
ATOM 1413 N N . THR A 1 183 ? 3.780 -0.770 -18.198 1.00 80.00 183 THR A N 1
ATOM 1414 C CA . THR A 1 183 ? 4.254 0.615 -18.096 1.00 80.00 183 THR A CA 1
ATOM 1415 C C . THR A 1 183 ? 5.756 0.671 -17.820 1.00 80.00 183 THR A C 1
ATOM 1417 O O . THR A 1 183 ? 6.477 1.450 -18.455 1.00 80.00 183 THR A O 1
ATOM 1420 N N . LEU A 1 184 ? 6.275 -0.176 -16.922 1.00 85.62 184 LEU A N 1
ATOM 1421 C CA . LEU A 1 184 ? 7.714 -0.208 -16.655 1.00 85.62 184 LEU A CA 1
ATOM 1422 C C . LEU A 1 184 ? 8.503 -0.740 -17.863 1.00 85.62 184 LEU A C 1
ATOM 1424 O O . LEU A 1 184 ? 9.517 -0.155 -18.241 1.00 85.62 184 LEU A O 1
ATOM 1428 N N . ALA A 1 185 ? 8.017 -1.792 -18.521 1.00 85.00 185 ALA A N 1
ATOM 1429 C CA . ALA A 1 185 ? 8.611 -2.362 -19.726 1.00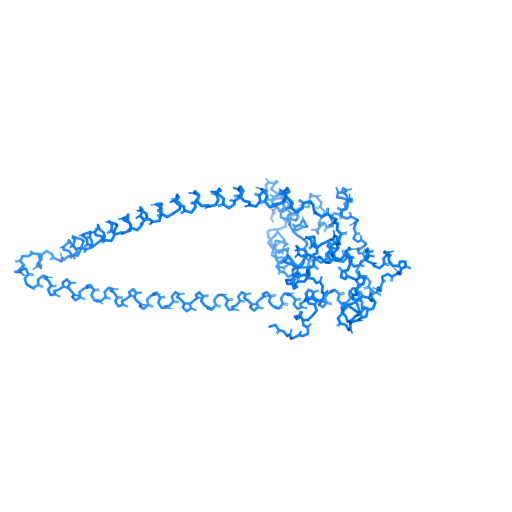 85.00 185 ALA A CA 1
ATOM 1430 C C . ALA A 1 185 ? 8.663 -1.349 -20.876 1.00 85.00 185 ALA A C 1
ATOM 1432 O O . ALA A 1 185 ? 9.671 -1.267 -21.584 1.00 85.00 185 ALA A O 1
ATOM 1433 N N . TYR A 1 186 ? 7.615 -0.539 -21.040 1.00 85.50 186 TYR A N 1
ATOM 1434 C CA . TYR A 1 186 ? 7.612 0.572 -21.984 1.00 85.50 186 TYR A CA 1
ATOM 1435 C C . TYR A 1 186 ? 8.737 1.568 -21.683 1.00 85.50 186 TYR A C 1
ATOM 1437 O O . TYR A 1 186 ? 9.516 1.904 -22.578 1.00 85.50 186 TYR A O 1
ATOM 1445 N N . HIS A 1 187 ? 8.874 2.002 -20.428 1.00 87.62 187 HIS A N 1
ATOM 1446 C CA . HIS A 1 187 ? 9.925 2.939 -20.033 1.00 87.62 187 HIS A CA 1
ATOM 1447 C C . HIS A 1 187 ? 11.332 2.378 -20.255 1.00 87.62 187 HIS A C 1
ATOM 1449 O O . HIS A 1 187 ? 12.213 3.106 -20.712 1.00 87.62 187 HIS A O 1
ATOM 1455 N N . ILE A 1 188 ? 11.537 1.082 -20.011 1.00 88.25 188 ILE A N 1
ATOM 1456 C CA . ILE A 1 188 ? 12.813 0.411 -20.290 1.00 88.25 188 ILE A CA 1
ATOM 1457 C C . ILE A 1 188 ? 13.111 0.438 -21.795 1.00 88.25 188 ILE A C 1
ATOM 1459 O O . ILE A 1 188 ? 14.197 0.849 -22.199 1.00 88.25 188 ILE A O 1
ATOM 1463 N N . ARG A 1 189 ? 12.145 0.083 -22.651 1.00 86.44 189 ARG A N 1
ATOM 1464 C CA . ARG A 1 189 ? 12.321 0.132 -24.116 1.00 86.44 189 ARG A CA 1
ATOM 1465 C C . ARG A 1 189 ? 12.597 1.548 -24.621 1.00 86.44 189 ARG A C 1
ATOM 1467 O O . ARG A 1 189 ? 13.490 1.737 -25.442 1.00 86.44 189 ARG A O 1
ATOM 1474 N N . GLN A 1 190 ? 11.872 2.541 -24.112 1.00 84.38 190 GLN A N 1
ATOM 1475 C CA . GLN A 1 190 ? 12.086 3.948 -24.459 1.00 84.38 190 GLN A CA 1
ATOM 1476 C C . GLN A 1 190 ? 13.458 4.451 -24.018 1.00 84.38 190 GLN A C 1
ATOM 1478 O O . GLN A 1 190 ? 14.103 5.197 -24.751 1.00 84.38 190 GLN A O 1
ATOM 1483 N N . PHE A 1 191 ? 13.932 4.023 -22.850 1.00 87.06 191 PHE A N 1
ATOM 1484 C CA . PHE A 1 191 ? 15.278 4.330 -22.393 1.00 87.06 191 PHE A CA 1
ATOM 1485 C C . PHE A 1 191 ? 16.337 3.790 -23.362 1.00 87.06 191 PHE A C 1
ATOM 1487 O O . PHE A 1 191 ? 17.173 4.564 -23.824 1.00 87.06 191 PHE A O 1
ATOM 1494 N N . TYR A 1 192 ? 16.262 2.515 -23.753 1.00 83.31 192 TYR A N 1
ATOM 1495 C CA . TYR A 1 192 ? 17.180 1.945 -24.750 1.00 83.31 192 TYR A CA 1
ATOM 1496 C C . TYR A 1 192 ? 17.084 2.665 -26.102 1.00 83.31 192 TYR A C 1
ATOM 1498 O O . TYR A 1 192 ? 18.109 3.077 -26.648 1.00 83.31 192 TYR A O 1
ATOM 1506 N N . SER A 1 193 ? 15.866 2.946 -26.573 1.00 80.75 193 SER A N 1
ATOM 1507 C CA . SER A 1 193 ? 15.645 3.715 -27.801 1.00 80.75 193 SER A CA 1
ATOM 1508 C C . SER A 1 193 ? 16.251 5.119 -27.734 1.00 80.75 193 SER A C 1
ATOM 1510 O O . SER A 1 193 ? 16.794 5.588 -28.731 1.00 80.75 193 SER A O 1
ATOM 1512 N N . SER A 1 194 ? 16.201 5.788 -26.576 1.00 79.75 194 SER A N 1
ATOM 1513 C CA . SER A 1 194 ? 16.801 7.118 -26.390 1.00 79.75 194 SER A CA 1
ATOM 1514 C C . SER A 1 194 ? 18.331 7.105 -26.460 1.00 79.75 194 SER A C 1
ATOM 1516 O O . SER A 1 194 ? 18.942 8.121 -26.780 1.00 79.75 194 SER A O 1
ATOM 1518 N N . LEU A 1 195 ? 18.945 5.946 -26.208 1.00 79.38 195 LEU A N 1
ATOM 1519 C CA . LEU A 1 195 ? 20.383 5.721 -26.336 1.00 79.38 195 LEU A CA 1
ATOM 1520 C C . LEU A 1 195 ? 20.784 5.228 -27.735 1.00 79.38 195 LEU A C 1
ATOM 1522 O O . LEU A 1 195 ? 21.965 4.985 -27.970 1.00 79.38 195 LEU A O 1
ATOM 1526 N N . GLY A 1 196 ? 19.825 5.058 -28.654 1.00 74.31 196 GLY A N 1
ATOM 1527 C CA . GLY A 1 196 ? 20.070 4.455 -29.967 1.00 74.31 196 GLY A CA 1
ATOM 1528 C C . GLY A 1 196 ? 20.480 2.982 -29.884 1.00 74.31 196 GLY A C 1
ATOM 1529 O O . GLY A 1 196 ? 21.163 2.485 -30.776 1.00 74.31 196 GLY A O 1
ATOM 1530 N N . LEU A 1 197 ? 20.111 2.305 -28.794 1.00 76.00 197 LEU A N 1
ATOM 1531 C CA . LEU A 1 197 ? 20.417 0.902 -28.543 1.00 76.00 197 LEU A CA 1
ATOM 1532 C C . LEU A 1 197 ? 19.144 0.068 -28.661 1.00 76.00 197 LEU A C 1
ATOM 1534 O O . LEU A 1 197 ? 18.076 0.481 -28.207 1.00 76.00 197 LEU A O 1
ATOM 1538 N N . ASP A 1 198 ? 19.277 -1.143 -29.189 1.00 74.25 198 ASP A N 1
ATOM 1539 C CA . ASP A 1 198 ? 18.204 -2.126 -29.105 1.00 74.25 198 ASP A CA 1
ATOM 1540 C C . ASP A 1 198 ? 18.054 -2.606 -27.658 1.00 74.25 198 ASP A C 1
ATOM 1542 O O . ASP A 1 198 ? 19.038 -2.859 -26.951 1.00 74.25 198 ASP A O 1
ATOM 1546 N N . ALA A 1 199 ? 16.807 -2.724 -27.202 1.00 73.19 199 ALA A N 1
ATOM 1547 C CA . ALA A 1 199 ? 16.535 -3.270 -25.883 1.00 73.19 199 ALA A CA 1
ATOM 1548 C C . ALA A 1 199 ? 16.967 -4.749 -25.843 1.00 73.19 199 ALA A C 1
ATOM 1550 O O . ALA A 1 199 ? 16.615 -5.506 -26.754 1.00 73.19 199 ALA A O 1
ATOM 1551 N N . PRO A 1 200 ? 17.696 -5.193 -24.801 1.00 67.69 200 PRO A N 1
ATOM 1552 C CA . PRO A 1 200 ? 18.009 -6.602 -24.635 1.00 67.69 200 PRO A CA 1
ATOM 1553 C C . PRO A 1 200 ? 16.698 -7.376 -24.510 1.00 67.69 200 PRO A C 1
ATOM 1555 O O . PRO A 1 200 ? 15.889 -7.113 -23.624 1.00 67.69 200 PRO A O 1
ATOM 1558 N N . SER A 1 201 ? 16.484 -8.305 -25.434 1.00 64.25 201 SER A N 1
ATOM 1559 C CA . SER A 1 201 ? 15.289 -9.138 -25.505 1.00 64.25 201 SER A CA 1
ATOM 1560 C C . SER A 1 201 ? 15.625 -10.522 -24.960 1.00 64.25 201 SER A C 1
ATOM 1562 O O . SER A 1 201 ? 16.323 -11.295 -25.620 1.00 64.25 201 SER A O 1
ATOM 1564 N N . GLY A 1 202 ? 15.094 -10.864 -23.787 1.00 54.84 202 GLY A N 1
ATOM 1565 C CA . GLY A 1 202 ? 14.816 -12.267 -23.473 1.00 54.84 202 GLY A CA 1
ATOM 1566 C C . GLY A 1 202 ? 13.643 -12.715 -24.345 1.00 54.84 202 GLY A C 1
ATOM 1567 O O . GLY A 1 202 ? 12.768 -11.898 -24.616 1.00 54.84 202 GLY A O 1
ATOM 1568 N N . ALA A 1 203 ? 13.649 -13.953 -24.853 1.00 42.25 203 ALA A N 1
ATOM 1569 C CA . ALA A 1 203 ? 12.597 -14.462 -25.742 1.00 42.25 203 ALA A CA 1
ATOM 1570 C C . ALA A 1 203 ? 11.198 -14.017 -25.265 1.00 42.25 203 ALA A C 1
ATOM 1572 O O . ALA A 1 203 ? 10.794 -14.313 -24.142 1.00 42.25 203 ALA A O 1
ATOM 1573 N N . GLN A 1 204 ? 10.518 -13.235 -26.104 1.00 46.19 204 GLN A N 1
ATOM 1574 C CA . GLN A 1 204 ? 9.277 -12.552 -25.760 1.00 46.19 204 GLN A CA 1
ATOM 1575 C C . GLN A 1 204 ? 8.097 -13.532 -25.738 1.00 46.19 204 GLN A C 1
ATOM 1577 O O . GLN A 1 204 ? 7.842 -14.216 -26.730 1.00 46.19 204 GLN A O 1
ATOM 1582 N N . ASP A 1 205 ? 7.296 -13.476 -24.670 1.00 43.06 205 ASP A N 1
ATOM 1583 C CA . ASP A 1 205 ? 5.843 -13.532 -24.839 1.00 43.06 205 ASP A CA 1
ATOM 1584 C C . ASP A 1 205 ? 5.453 -12.425 -25.837 1.00 43.06 205 ASP A C 1
ATOM 1586 O O . ASP A 1 205 ? 5.864 -11.267 -25.707 1.00 43.06 205 ASP A O 1
ATOM 1590 N N . GLY A 1 206 ? 4.725 -12.809 -26.885 1.00 33.47 206 GLY A N 1
ATOM 1591 C CA . GLY A 1 206 ? 4.503 -12.056 -28.125 1.00 33.47 206 GLY A CA 1
ATOM 1592 C C . GLY A 1 206 ? 3.649 -10.785 -28.037 1.00 33.47 206 GLY A C 1
ATOM 1593 O O . GLY A 1 206 ? 2.995 -10.439 -29.017 1.00 33.47 206 GLY A O 1
ATOM 1594 N N . SER A 1 207 ? 3.640 -10.062 -26.918 1.00 41.88 207 SER A N 1
ATOM 1595 C CA . SER A 1 207 ? 3.008 -8.746 -26.818 1.00 41.88 207 SER A CA 1
ATOM 1596 C C . SER A 1 207 ? 4.055 -7.645 -27.001 1.00 41.88 207 SER A C 1
ATOM 1598 O O . SER A 1 207 ? 4.797 -7.260 -26.096 1.00 41.88 207 SER A O 1
ATOM 1600 N N . ALA A 1 208 ? 4.147 -7.099 -28.212 1.00 39.44 208 ALA A N 1
ATOM 1601 C CA . ALA A 1 208 ? 4.646 -5.739 -28.355 1.00 39.44 208 ALA A CA 1
ATOM 1602 C C . ALA A 1 208 ? 3.658 -4.828 -27.607 1.00 39.44 208 ALA A C 1
ATOM 1604 O O . ALA A 1 208 ? 2.536 -4.630 -28.065 1.00 39.44 208 ALA A O 1
ATOM 1605 N N . ALA A 1 209 ? 4.040 -4.357 -26.416 1.00 42.00 209 ALA A N 1
ATOM 1606 C CA . ALA A 1 209 ? 3.226 -3.428 -25.643 1.00 42.00 209 ALA A CA 1
ATOM 1607 C C . ALA A 1 209 ? 2.934 -2.182 -26.504 1.00 42.00 209 ALA A C 1
ATOM 1609 O O . ALA A 1 209 ? 3.880 -1.605 -27.057 1.00 42.00 209 ALA A O 1
ATOM 1610 N N . PRO A 1 210 ? 1.661 -1.781 -26.670 1.00 39.75 210 PRO A N 1
ATOM 1611 C CA . PRO A 1 210 ? 1.330 -0.574 -27.407 1.00 39.75 210 PRO A CA 1
ATOM 1612 C C . PRO A 1 210 ? 1.871 0.649 -26.656 1.00 39.75 210 PRO A C 1
ATOM 1614 O O . PRO A 1 210 ? 1.928 0.670 -25.427 1.00 39.75 210 PRO A O 1
ATOM 1617 N N . ASP A 1 211 ? 2.282 1.666 -27.413 1.00 40.56 211 ASP A N 1
ATOM 1618 C CA . ASP A 1 211 ? 2.685 2.971 -26.886 1.00 40.56 211 ASP A CA 1
ATOM 1619 C C . ASP A 1 211 ? 1.600 3.494 -25.911 1.00 40.56 211 ASP A C 1
ATOM 1621 O O . ASP A 1 211 ? 0.438 3.589 -26.309 1.00 40.56 211 ASP A O 1
ATOM 1625 N N . PRO A 1 212 ? 1.916 3.852 -24.651 1.00 42.53 212 PRO A N 1
ATOM 1626 C CA . PRO A 1 212 ? 0.966 4.419 -23.697 1.00 42.53 212 PRO A CA 1
ATOM 1627 C C . PRO A 1 212 ? 0.454 5.810 -24.107 1.00 42.53 212 PRO A C 1
ATOM 1629 O O . PRO A 1 212 ? -0.474 6.320 -23.482 1.00 42.53 212 PRO A O 1
ATOM 1632 N N . ARG A 1 213 ? 0.994 6.432 -25.166 1.00 39.94 213 ARG A N 1
ATOM 1633 C CA . ARG A 1 213 ? 0.370 7.587 -25.845 1.00 39.94 213 ARG A CA 1
ATOM 1634 C C . ARG A 1 213 ? -0.696 7.182 -26.865 1.00 39.94 213 ARG A C 1
ATOM 1636 O O . ARG A 1 213 ? -1.465 8.027 -27.311 1.00 39.94 213 ARG A O 1
ATOM 1643 N N . SER A 1 214 ? -0.769 5.900 -27.201 1.00 36.91 214 SER A N 1
ATOM 1644 C CA . SER A 1 214 ? -1.748 5.278 -28.088 1.00 36.91 214 SER A CA 1
ATOM 1645 C C . SER A 1 214 ? -2.731 4.421 -27.279 1.00 36.91 214 SER A C 1
ATOM 1647 O O . SER A 1 214 ? -2.930 3.231 -27.520 1.00 36.91 214 SER A O 1
ATOM 1649 N N . ILE A 1 215 ? -3.377 5.021 -26.271 1.00 39.25 215 ILE A N 1
ATOM 1650 C CA . ILE A 1 215 ? -4.537 4.408 -25.608 1.00 39.25 215 ILE A CA 1
ATOM 1651 C C . ILE A 1 215 ? -5.718 4.505 -26.582 1.00 39.25 215 ILE A C 1
ATOM 1653 O O . ILE A 1 215 ? -6.544 5.410 -26.511 1.00 39.25 215 ILE A O 1
ATOM 1657 N N . GLY A 1 216 ? -5.763 3.586 -27.542 1.00 32.22 216 GLY A N 1
ATOM 1658 C CA . GLY A 1 216 ? -6.781 3.559 -28.584 1.00 32.22 216 GLY A CA 1
ATOM 1659 C C . GLY A 1 216 ? -6.689 2.300 -29.435 1.00 32.22 216 GLY A C 1
ATOM 1660 O O . GLY A 1 216 ? -6.352 2.380 -30.605 1.00 32.22 216 GLY A O 1
ATOM 1661 N N . GLY A 1 217 ? -7.007 1.146 -28.844 1.00 37.06 217 GLY A N 1
ATOM 1662 C CA . GLY A 1 217 ? -7.219 -0.101 -29.587 1.00 37.06 217 GLY A CA 1
ATOM 1663 C C . GLY A 1 217 ? -6.063 -1.092 -29.490 1.00 37.06 217 GLY A C 1
ATOM 1664 O O . GLY A 1 217 ? -5.192 -1.140 -30.345 1.00 37.06 217 GLY A O 1
ATOM 1665 N N . GLY A 1 218 ? -6.092 -1.927 -28.455 1.00 31.94 218 GLY A N 1
ATOM 1666 C CA . GLY A 1 218 ? -5.388 -3.206 -28.445 1.00 31.94 218 GLY A CA 1
ATOM 1667 C C . GLY A 1 218 ? -6.423 -4.272 -28.118 1.00 31.94 218 GLY A C 1
ATOM 1668 O O . GLY A 1 218 ? -7.067 -4.175 -27.071 1.00 31.94 218 GLY A O 1
ATOM 1669 N N . GLU A 1 219 ? -6.651 -5.198 -29.047 1.00 37.88 219 GLU A N 1
ATOM 1670 C CA . GLU A 1 219 ? -7.607 -6.298 -28.915 1.00 37.88 219 GLU A CA 1
ATOM 1671 C C . GLU A 1 219 ? -7.328 -7.100 -27.645 1.00 37.88 219 GLU A C 1
ATOM 1673 O O . GLU A 1 219 ? -6.282 -7.722 -27.472 1.00 37.88 219 GLU A O 1
ATOM 1678 N N . THR A 1 220 ? -8.298 -7.069 -26.740 1.00 42.91 220 THR A N 1
ATOM 1679 C CA . THR A 1 220 ? -8.327 -7.882 -25.532 1.00 42.91 220 THR A CA 1
ATOM 1680 C C . THR A 1 220 ? -8.631 -9.309 -25.969 1.00 42.91 220 THR A C 1
ATOM 1682 O O . THR A 1 220 ? -9.732 -9.594 -26.443 1.00 42.91 220 THR A O 1
ATOM 1685 N N . HIS A 1 221 ? -7.675 -10.226 -25.823 1.00 39.16 221 HIS A N 1
ATOM 1686 C CA . HIS A 1 221 ? -7.979 -11.647 -25.955 1.00 39.16 221 HIS A CA 1
ATOM 1687 C C . HIS A 1 221 ? -8.761 -12.094 -24.713 1.00 39.16 221 HIS A C 1
ATOM 1689 O O . HIS A 1 221 ? -8.203 -12.578 -23.731 1.00 39.16 221 HIS A O 1
ATOM 1695 N N . ILE A 1 222 ? -10.074 -11.863 -24.746 1.00 46.56 222 ILE A N 1
ATOM 1696 C CA . ILE A 1 222 ? -11.031 -12.401 -23.782 1.00 46.56 222 ILE A CA 1
ATOM 1697 C C . ILE A 1 222 ? -11.062 -13.918 -24.009 1.00 46.56 222 ILE A C 1
ATOM 1699 O O . ILE A 1 222 ? -11.377 -14.336 -25.130 1.00 46.56 222 ILE A O 1
ATOM 1703 N N . PRO A 1 223 ? -10.759 -14.758 -23.003 1.00 43.50 223 PRO A N 1
ATOM 1704 C CA . PRO A 1 223 ? -10.852 -16.202 -23.156 1.00 43.50 223 PRO A CA 1
ATOM 1705 C C . PRO A 1 223 ? -12.314 -16.598 -23.409 1.00 43.50 223 PRO A C 1
ATOM 1707 O O . PRO A 1 223 ? -13.107 -16.751 -22.486 1.00 43.50 223 PRO A O 1
ATOM 1710 N N . GLY A 1 224 ? -12.676 -16.751 -24.687 1.00 49.28 224 GLY A N 1
ATOM 1711 C CA . GLY A 1 224 ? -14.032 -17.079 -25.135 1.00 49.28 224 GLY A CA 1
ATOM 1712 C C . GLY A 1 224 ? -14.659 -16.123 -26.152 1.00 49.28 224 GLY A C 1
ATOM 1713 O O . GLY A 1 224 ? -15.660 -16.502 -26.748 1.00 49.28 224 GLY A O 1
ATOM 1714 N N . GLY A 1 225 ? -14.078 -14.947 -26.404 1.00 54.38 225 GLY A N 1
ATOM 1715 C CA . GLY A 1 225 ? -14.649 -13.946 -27.314 1.00 54.38 225 GLY A CA 1
ATOM 1716 C C . GLY A 1 225 ? -15.985 -13.340 -26.831 1.00 54.38 225 GLY A C 1
ATOM 1717 O O . GLY A 1 225 ? -16.683 -13.915 -25.992 1.00 54.38 225 GLY A O 1
ATOM 1718 N N . PRO A 1 226 ? -16.364 -12.152 -27.330 1.00 58.34 226 PRO A N 1
ATOM 1719 C CA . PRO A 1 226 ? -17.630 -11.522 -26.966 1.00 58.34 226 PRO A CA 1
ATOM 1720 C C . PRO A 1 226 ? -18.825 -12.384 -27.409 1.00 58.34 226 PRO A C 1
ATOM 1722 O O . PRO A 1 226 ? -18.914 -12.785 -28.568 1.00 58.34 226 PRO A O 1
ATOM 1725 N N . GLY A 1 227 ? -19.759 -12.648 -26.488 1.00 64.88 227 GLY A N 1
ATOM 1726 C CA . GLY A 1 227 ? -21.010 -13.367 -26.775 1.00 64.88 227 GLY A CA 1
ATOM 1727 C C . GLY A 1 227 ? -21.005 -14.869 -26.464 1.00 64.88 227 GLY A C 1
ATOM 1728 O O . GLY A 1 227 ? -21.957 -15.568 -26.816 1.00 64.88 227 GLY A O 1
ATOM 1729 N N . ARG A 1 228 ? -19.977 -15.389 -25.784 1.00 75.81 228 ARG A N 1
ATOM 1730 C CA . ARG A 1 228 ? -19.918 -16.798 -25.365 1.00 75.81 228 ARG A CA 1
ATOM 1731 C C . ARG A 1 228 ? -21.018 -17.157 -24.359 1.00 75.81 228 ARG A C 1
ATOM 1733 O O . ARG A 1 228 ? -21.387 -16.362 -23.502 1.00 75.81 228 ARG A O 1
ATOM 1740 N N . THR A 1 229 ? -21.542 -18.376 -24.449 1.00 79.50 229 THR A N 1
ATOM 1741 C CA . THR A 1 229 ? -22.377 -18.957 -23.385 1.00 79.50 229 THR A CA 1
ATOM 1742 C C . THR A 1 229 ? -21.463 -19.718 -22.428 1.00 79.50 229 THR A C 1
ATOM 1744 O O . THR A 1 229 ? -20.638 -20.505 -22.890 1.00 79.50 229 THR A O 1
ATOM 1747 N N . TYR A 1 230 ? -21.582 -19.464 -21.130 1.00 77.62 230 TYR A N 1
ATOM 1748 C CA . TYR A 1 230 ? -20.796 -20.110 -20.082 1.00 77.62 230 TYR A CA 1
ATOM 1749 C C . TYR A 1 230 ? -21.654 -21.140 -19.364 1.00 77.62 230 TYR A C 1
ATOM 1751 O O . TYR A 1 230 ? -22.834 -20.889 -19.117 1.00 77.62 230 TYR A O 1
ATOM 1759 N N . THR A 1 231 ? -21.071 -22.267 -18.969 1.00 83.44 231 THR A N 1
ATOM 1760 C CA . THR A 1 231 ? -21.687 -23.065 -17.903 1.00 83.44 231 THR A CA 1
ATOM 1761 C C . THR A 1 231 ? -21.481 -22.389 -16.544 1.00 83.44 231 THR A C 1
ATOM 1763 O O . THR A 1 231 ? -20.560 -21.582 -16.381 1.00 83.44 231 THR A O 1
ATOM 1766 N N . ALA A 1 232 ? -22.294 -22.720 -15.539 1.00 78.88 232 ALA A N 1
ATOM 1767 C CA . ALA A 1 232 ? -22.084 -22.229 -14.169 1.00 78.88 232 ALA A CA 1
ATOM 1768 C C . ALA A 1 232 ? -20.657 -22.513 -13.638 1.00 78.88 232 ALA A C 1
ATOM 1770 O O . ALA A 1 232 ? -20.058 -21.673 -12.960 1.00 78.88 232 ALA A O 1
ATOM 1771 N N . GLU A 1 233 ? -20.090 -23.672 -13.987 1.00 77.88 233 GLU A N 1
ATOM 1772 C CA . GLU A 1 233 ? -18.720 -24.049 -13.622 1.00 77.88 233 GLU A CA 1
ATOM 1773 C C . GLU A 1 233 ? -17.672 -23.236 -14.388 1.00 77.88 233 GLU A C 1
ATOM 1775 O O . GLU A 1 233 ? -16.706 -22.764 -13.789 1.00 77.88 233 GLU A O 1
ATOM 1780 N N . GLU A 1 234 ? -17.867 -23.010 -15.690 1.00 77.62 234 GLU A N 1
ATOM 1781 C CA . GLU A 1 234 ? -16.963 -22.194 -16.505 1.00 77.62 234 GLU A CA 1
ATOM 1782 C C . GLU A 1 234 ? -16.976 -20.723 -16.087 1.00 77.62 234 GLU A C 1
ATOM 1784 O O . GLU A 1 234 ? -15.916 -20.100 -16.041 1.00 77.62 234 GLU A O 1
ATOM 1789 N N . TYR A 1 235 ? -18.146 -20.175 -15.750 1.00 81.88 235 TYR A N 1
ATOM 1790 C CA . TYR A 1 235 ? -18.281 -18.812 -15.237 1.00 81.88 235 TYR A CA 1
ATOM 1791 C C . TYR A 1 235 ? -17.444 -18.631 -13.969 1.00 81.88 235 TYR A C 1
ATOM 1793 O O . TYR A 1 235 ? -16.607 -17.731 -13.889 1.00 81.88 235 TYR A O 1
ATOM 1801 N N . LYS A 1 236 ? -17.624 -19.535 -12.997 1.00 81.88 236 LYS A N 1
ATOM 1802 C CA . LYS A 1 236 ? -16.903 -19.481 -11.725 1.00 81.88 236 LYS A CA 1
ATOM 1803 C C . LYS A 1 236 ? -15.403 -19.685 -11.925 1.00 81.88 236 LYS A C 1
ATOM 1805 O O . LYS A 1 236 ? -14.614 -18.905 -11.406 1.00 81.88 236 LYS A O 1
ATOM 1810 N N . ARG A 1 237 ? -15.009 -20.672 -12.735 1.00 81.56 237 ARG A N 1
ATOM 1811 C CA . ARG A 1 237 ? -13.596 -20.944 -13.030 1.00 81.56 237 ARG A CA 1
ATOM 1812 C C . ARG A 1 237 ? -12.921 -19.755 -13.707 1.00 81.56 237 ARG A C 1
ATOM 1814 O O . ARG A 1 237 ? -11.806 -19.412 -13.344 1.00 81.56 237 ARG A O 1
ATOM 1821 N N . THR A 1 238 ? -13.593 -19.110 -14.659 1.00 81.69 238 THR A N 1
ATOM 1822 C CA . THR A 1 238 ? -13.040 -17.957 -15.388 1.00 81.69 238 THR A CA 1
ATOM 1823 C C . THR A 1 238 ? -12.908 -16.737 -14.480 1.00 81.69 238 THR A C 1
ATOM 1825 O O . THR A 1 238 ? -11.903 -16.036 -14.559 1.00 81.69 238 THR A O 1
ATOM 1828 N N . LEU A 1 239 ? -13.871 -16.512 -13.580 1.00 83.31 239 LEU A N 1
ATOM 1829 C CA . LEU A 1 239 ? -13.797 -15.456 -12.570 1.00 83.31 239 LEU A CA 1
ATOM 1830 C C . LEU A 1 239 ? -12.652 -15.710 -11.574 1.00 83.31 239 LEU A C 1
ATOM 1832 O O . LEU A 1 239 ? -11.830 -14.823 -11.355 1.00 83.31 239 LEU A O 1
ATOM 1836 N N . ASP A 1 240 ? -12.555 -16.930 -11.038 1.00 81.44 240 ASP A N 1
ATOM 1837 C CA . ASP A 1 240 ? -11.515 -17.328 -10.081 1.00 81.44 240 ASP A CA 1
ATOM 1838 C C . ASP A 1 240 ? -10.120 -17.285 -10.726 1.00 81.44 240 ASP A C 1
ATOM 1840 O O . ASP A 1 240 ? -9.167 -16.790 -10.124 1.00 81.44 240 ASP A O 1
ATOM 1844 N N . GLU A 1 241 ? -9.982 -17.745 -11.974 1.00 80.06 241 GLU A N 1
ATOM 1845 C CA . GLU A 1 241 ? -8.739 -17.643 -12.743 1.00 80.06 241 GLU A CA 1
ATOM 1846 C C . GLU A 1 241 ? -8.374 -16.185 -13.034 1.00 80.06 241 GLU A C 1
ATOM 1848 O O . GLU A 1 241 ? -7.207 -15.822 -12.896 1.00 80.06 241 GLU A O 1
ATOM 1853 N N . ALA A 1 242 ? -9.332 -15.341 -13.426 1.00 79.19 242 ALA A N 1
ATOM 1854 C CA . ALA A 1 242 ? -9.085 -13.924 -13.686 1.00 79.19 242 ALA A CA 1
ATOM 1855 C C . ALA A 1 242 ? -8.666 -13.191 -12.409 1.00 79.19 242 ALA A C 1
ATOM 1857 O O . ALA A 1 242 ? -7.697 -12.434 -12.429 1.00 79.19 242 ALA A O 1
ATOM 1858 N N . GLN A 1 243 ? -9.336 -13.469 -11.290 1.00 79.00 243 GLN A N 1
ATOM 1859 C CA . GLN A 1 243 ? -8.993 -12.923 -9.984 1.00 79.00 243 GLN A CA 1
ATOM 1860 C C . GLN A 1 243 ? -7.626 -13.420 -9.513 1.00 79.00 243 GLN A C 1
ATOM 1862 O O . GLN A 1 243 ? -6.820 -12.616 -9.062 1.00 79.00 243 GLN A O 1
ATOM 1867 N N . THR A 1 244 ? -7.322 -14.707 -9.679 1.00 73.62 244 THR A N 1
ATOM 1868 C CA . THR A 1 244 ? -6.012 -15.282 -9.337 1.00 73.62 244 THR A CA 1
ATOM 1869 C C . THR A 1 244 ? -4.907 -14.675 -10.196 1.00 73.62 244 THR A C 1
ATOM 1871 O O . THR A 1 244 ? -3.871 -14.278 -9.675 1.00 73.62 244 THR A O 1
ATOM 1874 N N . LYS A 1 245 ? -5.115 -14.543 -11.510 1.00 73.00 245 LYS A N 1
ATOM 1875 C CA . LYS A 1 245 ? -4.148 -13.915 -12.423 1.00 73.00 245 LYS A CA 1
ATOM 1876 C C . LYS A 1 245 ? -3.963 -12.430 -12.114 1.00 73.00 245 LYS A C 1
ATOM 1878 O O . LYS A 1 245 ? -2.836 -11.953 -12.166 1.00 73.00 245 LYS A O 1
ATOM 1883 N N . PHE A 1 246 ? -5.027 -11.717 -11.751 1.00 68.75 246 PHE A N 1
ATOM 1884 C CA . PHE A 1 246 ? -4.949 -10.320 -11.323 1.00 68.75 246 PHE A CA 1
ATOM 1885 C C . PHE A 1 246 ? -4.209 -10.174 -9.984 1.00 68.75 246 PHE A C 1
ATOM 1887 O O . PHE A 1 246 ? -3.277 -9.384 -9.884 1.00 68.75 246 PHE A O 1
ATOM 1894 N N . GLN A 1 247 ? -4.542 -10.999 -8.987 1.00 65.94 247 GLN A N 1
ATOM 1895 C CA . GLN A 1 247 ? -3.848 -11.049 -7.692 1.00 65.94 247 GLN A CA 1
ATOM 1896 C C . GLN A 1 247 ? -2.374 -11.452 -7.829 1.00 65.94 247 GLN A C 1
ATOM 1898 O O . GLN A 1 247 ? -1.537 -10.986 -7.065 1.00 65.94 247 GLN A O 1
ATOM 1903 N N . ASN A 1 248 ? -2.048 -12.279 -8.824 1.00 64.38 248 ASN A N 1
ATOM 1904 C CA . ASN A 1 248 ? -0.681 -12.677 -9.154 1.00 64.38 248 ASN A CA 1
ATOM 1905 C C . ASN A 1 248 ? 0.008 -11.717 -10.143 1.00 64.38 248 ASN A C 1
ATOM 1907 O O . ASN A 1 248 ? 1.079 -12.049 -10.651 1.00 64.38 248 ASN A O 1
ATOM 1911 N N . HIS A 1 249 ? -0.593 -10.563 -10.460 1.00 59.56 249 HIS A N 1
ATOM 1912 C CA . HIS A 1 249 ? -0.066 -9.560 -11.401 1.00 59.56 249 HIS A CA 1
ATOM 1913 C C . HIS A 1 249 ? 0.277 -10.111 -12.802 1.00 59.56 249 HIS A C 1
ATOM 1915 O O . HIS A 1 249 ? 1.098 -9.563 -13.541 1.00 59.56 249 HIS A O 1
ATOM 1921 N N . GLN A 1 250 ? -0.358 -11.215 -13.190 1.00 62.88 250 GLN A N 1
ATOM 1922 C CA . GLN A 1 250 ? -0.279 -11.808 -14.526 1.00 62.88 250 GLN A CA 1
ATOM 1923 C C . GLN A 1 250 ? -1.259 -11.148 -15.503 1.00 62.88 250 GLN A C 1
ATOM 1925 O O . GLN A 1 250 ? -1.205 -11.420 -16.699 1.00 62.88 250 GLN A O 1
ATOM 1930 N N . LEU A 1 251 ? -2.157 -10.301 -14.996 1.00 65.88 251 LEU A N 1
ATOM 1931 C CA . LEU A 1 251 ? -3.212 -9.641 -15.752 1.00 65.88 251 LEU A CA 1
ATOM 1932 C C . LEU A 1 251 ? -3.292 -8.168 -15.333 1.00 65.88 251 LEU A C 1
ATOM 1934 O O . LEU A 1 251 ? -3.267 -7.877 -14.135 1.00 65.88 251 LEU A O 1
ATOM 1938 N N . SER A 1 252 ? -3.378 -7.245 -16.295 1.00 65.94 252 SER A N 1
ATOM 1939 C CA . SER A 1 252 ? -3.516 -5.814 -15.994 1.00 65.94 252 SER A CA 1
ATOM 1940 C C . SER A 1 252 ? -4.897 -5.513 -15.392 1.00 65.94 252 SER A C 1
ATOM 1942 O O . SER A 1 252 ? -5.864 -6.245 -15.621 1.00 65.94 252 SER A O 1
ATOM 1944 N N . TYR A 1 253 ? -5.037 -4.404 -14.658 1.00 69.19 253 TYR A N 1
ATOM 1945 C CA . TYR A 1 253 ? -6.347 -3.982 -14.138 1.00 69.19 253 TYR A CA 1
ATOM 1946 C C . TYR A 1 253 ? -7.377 -3.757 -15.257 1.00 69.19 253 TYR A C 1
ATOM 1948 O O . TYR A 1 253 ? -8.556 -4.077 -15.100 1.00 69.19 253 TYR A O 1
ATOM 1956 N N . LYS A 1 254 ? -6.932 -3.243 -16.410 1.00 75.81 254 LYS A N 1
ATOM 1957 C CA . LYS A 1 254 ? -7.787 -3.016 -17.579 1.00 75.81 254 LYS A CA 1
ATOM 1958 C C . LYS A 1 254 ? -8.332 -4.332 -18.130 1.00 75.81 254 LYS A C 1
ATOM 1960 O O . LYS A 1 254 ? -9.532 -4.427 -18.382 1.00 75.81 254 LYS A O 1
ATOM 1965 N N . ASP A 1 255 ? -7.478 -5.342 -18.262 1.00 75.94 255 ASP A N 1
ATOM 1966 C CA . ASP A 1 255 ? -7.880 -6.660 -18.758 1.00 75.94 255 ASP A CA 1
ATOM 1967 C C . ASP A 1 255 ? -8.774 -7.379 -17.746 1.00 75.94 255 ASP A C 1
ATOM 1969 O O . ASP A 1 255 ? -9.760 -8.011 -18.119 1.00 75.94 255 ASP A O 1
ATOM 1973 N N . TYR A 1 256 ? -8.491 -7.218 -16.452 1.00 77.50 256 TYR A N 1
ATOM 1974 C CA . TYR A 1 256 ? -9.289 -7.810 -15.381 1.00 77.50 256 TYR A CA 1
ATOM 1975 C C . TYR A 1 256 ? -10.695 -7.208 -15.362 1.00 77.50 256 TYR A C 1
ATOM 1977 O O . TYR A 1 256 ? -11.691 -7.930 -15.352 1.00 77.50 256 TYR A O 1
ATOM 1985 N N . SER A 1 257 ? -10.784 -5.880 -15.444 1.00 78.69 257 SER A N 1
ATOM 1986 C CA . SER A 1 257 ? -12.050 -5.154 -15.536 1.00 78.69 257 SER A CA 1
ATOM 1987 C C . SER A 1 257 ? -12.843 -5.533 -16.793 1.00 78.69 257 SER A C 1
ATOM 1989 O O . SER A 1 257 ? -14.061 -5.711 -16.722 1.00 78.69 257 SER A O 1
ATOM 1991 N N . ALA A 1 258 ? -12.170 -5.733 -17.932 1.00 77.44 258 ALA A N 1
ATOM 1992 C CA . ALA A 1 258 ? -12.807 -6.175 -19.171 1.00 77.44 258 ALA A CA 1
ATOM 1993 C C . ALA A 1 258 ? -13.390 -7.595 -19.054 1.00 77.44 258 ALA A C 1
ATOM 1995 O O . ALA A 1 258 ? -14.542 -7.809 -19.436 1.00 77.44 258 ALA A O 1
ATOM 1996 N N . ILE A 1 259 ? -12.646 -8.542 -18.468 1.00 82.94 259 ILE A N 1
ATOM 1997 C CA . ILE A 1 259 ? -13.118 -9.917 -18.226 1.00 82.94 259 ILE A CA 1
ATOM 1998 C C . ILE A 1 259 ? -14.307 -9.916 -17.258 1.00 82.94 259 ILE A C 1
ATOM 2000 O O . ILE A 1 259 ? -15.339 -10.520 -17.543 1.00 82.94 259 ILE A O 1
ATOM 2004 N N . CYS A 1 260 ? -14.213 -9.185 -16.146 1.00 83.44 260 CYS A N 1
ATOM 2005 C CA . CYS A 1 260 ? -15.307 -9.060 -15.181 1.00 83.44 260 CYS A CA 1
ATOM 2006 C C . CYS A 1 260 ? -16.560 -8.422 -15.800 1.00 83.44 260 CYS A C 1
ATOM 2008 O O . CYS A 1 260 ? -17.681 -8.846 -15.509 1.00 83.44 260 CYS A O 1
ATOM 2010 N N . SER A 1 261 ? -16.384 -7.428 -16.673 1.00 82.56 261 SER A N 1
ATOM 2011 C CA . SER A 1 261 ? -17.492 -6.783 -17.383 1.00 82.56 261 SER A CA 1
ATOM 2012 C C . SER A 1 261 ? -18.173 -7.741 -18.361 1.00 82.56 261 SER A C 1
ATOM 2014 O O . SER A 1 261 ? -19.401 -7.780 -18.411 1.00 82.56 261 SER A O 1
ATOM 2016 N N . GLU A 1 262 ? -17.412 -8.556 -19.097 1.00 83.81 262 GLU A N 1
ATOM 2017 C CA . GLU A 1 262 ? -17.976 -9.566 -20.001 1.00 83.81 262 GLU A CA 1
ATOM 2018 C C . GLU A 1 262 ? -18.743 -10.646 -19.232 1.00 83.81 262 GLU A C 1
ATOM 2020 O O . GLU A 1 262 ? -19.896 -10.913 -19.571 1.00 83.81 262 GLU A O 1
ATOM 2025 N N . LEU A 1 263 ? -18.167 -11.179 -18.150 1.00 84.31 263 LEU A N 1
ATOM 2026 C CA . LEU A 1 263 ? -18.822 -12.172 -17.297 1.00 84.31 263 LEU A CA 1
ATOM 2027 C C . LEU A 1 263 ? -20.109 -11.606 -16.680 1.00 84.31 263 LEU A C 1
ATOM 2029 O O . LEU A 1 263 ? -21.156 -12.256 -16.694 1.00 84.31 263 LEU A O 1
ATOM 2033 N N . THR A 1 264 ? -20.075 -10.355 -16.216 1.00 85.31 264 THR A N 1
ATOM 2034 C CA . THR A 1 264 ? -21.268 -9.668 -15.696 1.00 85.31 264 THR A CA 1
ATOM 2035 C C . THR A 1 264 ? -22.346 -9.518 -16.771 1.00 85.31 264 THR A C 1
ATOM 2037 O O . THR A 1 264 ? -23.529 -9.732 -16.493 1.00 85.31 264 THR A O 1
ATOM 2040 N N . ASN A 1 265 ? -21.961 -9.185 -18.005 1.00 83.31 265 ASN A N 1
ATOM 2041 C CA . ASN A 1 265 ? -22.893 -9.103 -19.129 1.00 83.31 265 ASN A CA 1
ATOM 2042 C C . ASN A 1 265 ? -23.459 -10.483 -19.491 1.00 83.31 265 ASN A C 1
ATOM 2044 O O . ASN A 1 265 ? -24.663 -10.603 -19.696 1.00 83.31 265 ASN A O 1
ATOM 2048 N N . ALA A 1 266 ? -22.640 -11.538 -19.479 1.00 82.94 266 ALA A N 1
ATOM 2049 C CA . ALA A 1 266 ? -23.091 -12.905 -19.722 1.00 82.94 266 ALA A CA 1
ATOM 2050 C C . ALA A 1 266 ? -24.126 -13.368 -18.686 1.00 82.94 266 ALA A C 1
ATOM 2052 O O . ALA A 1 266 ? -25.127 -13.989 -19.044 1.00 82.94 266 ALA A O 1
ATOM 2053 N N . TYR A 1 267 ? -23.930 -13.015 -17.414 1.00 83.50 267 TYR A N 1
ATOM 2054 C CA . TYR A 1 267 ? -24.897 -13.297 -16.354 1.00 83.50 267 TYR A CA 1
ATOM 2055 C C . TYR A 1 267 ? -26.213 -12.530 -16.559 1.00 83.50 267 TYR A C 1
ATOM 2057 O O . TYR A 1 267 ? -27.292 -13.118 -16.491 1.00 83.50 267 TYR A O 1
ATOM 2065 N N . ARG A 1 268 ? -26.139 -11.228 -16.872 1.00 85.19 268 ARG A N 1
ATOM 2066 C CA . ARG A 1 268 ? -27.325 -10.383 -17.113 1.00 85.19 268 ARG A CA 1
ATOM 2067 C C . ARG A 1 268 ? -28.131 -10.805 -18.340 1.00 85.19 268 ARG A C 1
ATOM 2069 O O . ARG A 1 268 ? -29.352 -10.697 -18.326 1.00 85.19 268 ARG A O 1
ATOM 2076 N N . GLU A 1 269 ? -27.464 -11.289 -19.379 1.00 84.81 269 GLU A N 1
ATOM 2077 C CA . GLU A 1 269 ? -28.085 -11.724 -20.635 1.00 84.81 269 GLU A CA 1
ATOM 2078 C C . GLU A 1 269 ? -28.584 -13.181 -20.592 1.00 84.81 269 GLU A C 1
ATOM 2080 O O . GLU A 1 269 ? -29.057 -13.698 -21.603 1.00 84.81 269 GLU A O 1
ATOM 2085 N N . GLY A 1 270 ? -28.477 -13.874 -19.449 1.00 81.38 270 GLY A N 1
ATOM 2086 C CA . GLY A 1 270 ? -28.887 -15.280 -19.325 1.00 81.38 270 GLY A CA 1
ATOM 2087 C C . GLY A 1 270 ? -28.013 -16.246 -20.134 1.00 81.38 270 GLY A C 1
ATOM 2088 O O . GLY A 1 270 ? -28.442 -17.348 -20.482 1.00 81.38 270 GLY A O 1
ATOM 2089 N N . ARG A 1 271 ? -26.780 -15.833 -20.453 1.00 79.25 271 ARG A N 1
ATOM 2090 C CA . ARG A 1 271 ? -25.766 -16.646 -21.137 1.00 79.25 271 ARG A CA 1
ATOM 2091 C C . ARG A 1 271 ? -24.959 -17.525 -20.178 1.00 79.25 271 ARG A C 1
ATOM 2093 O O . ARG A 1 271 ? -24.037 -18.193 -20.630 1.00 79.25 271 ARG A O 1
ATOM 2100 N N . VAL A 1 272 ? -25.291 -17.547 -18.888 1.00 81.44 272 VAL A N 1
ATOM 2101 C CA . VAL A 1 272 ? -24.762 -18.519 -17.920 1.00 81.44 272 VAL A CA 1
ATOM 2102 C C . VAL A 1 272 ? -25.819 -19.605 -17.720 1.00 81.44 272 VAL A C 1
ATOM 2104 O O . VAL A 1 272 ? -26.924 -19.289 -17.278 1.00 81.44 272 VAL A O 1
ATOM 2107 N N . LYS A 1 273 ? -25.513 -20.850 -18.101 1.00 76.56 273 LYS A N 1
ATOM 2108 C CA . LYS A 1 273 ? -26.447 -21.990 -18.082 1.00 76.56 273 LYS A CA 1
ATOM 2109 C C . LYS A 1 273 ? -25.964 -23.152 -17.223 1.00 76.56 273 LYS A C 1
ATOM 2111 O O . LYS A 1 273 ? -24.735 -23.325 -17.064 1.00 76.56 273 LYS A O 1
#

Radius of gyration: 30.49 Å; chains: 1; bounding box: 62×63×81 Å